Protein AF-A0A7S3ELD3-F1 (afdb_monomer_lite)

pLDDT: mean 83.43, std 19.63, range [22.53, 97.94]

Secondary structure (DSSP, 8-state):
------------S-S-TT--HHHHHHHHHHHTTS---HHHHHHHHHHTT--HHHHHHHHHHHH-SS----HHHHH-HHHHHHHT----TT-----TTGGGHHHHHHHHH-----HHHHHHHHHHHHHHHHHHGGGS-HHHHHHHHHHHHHHHHHHHHHHHTTTSPPPPP--HHHHHHHTT-TTS-HHHHHHHHHHHTHHHHHHHHHHHHHHHHHHHHTTS-------

InterPro domains:
  IPR010614 RAD3-like helicase, DEAD [PF06733] (12-117)
  IPR014013 Helicase superfamily 1/2, ATP-binding domain, DinG/Rad3-type [PS51193] (1-148)
  IPR027417 P-loop containing nucleoside triphosphate hydrolase [G3DSA:3.40.50.300] (5-157)
  IPR045028 Helicase superfamily 1/2, DinG/Rad3-like [PTHR11472] (10-209)

Structure (mmCIF, N/CA/C/O backbone):
data_AF-A0A7S3ELD3-F1
#
_entry.id   AF-A0A7S3ELD3-F1
#
loop_
_atom_site.group_PDB
_atom_site.id
_atom_site.type_symbol
_atom_site.label_atom_id
_atom_site.label_alt_id
_atom_site.label_comp_id
_atom_site.label_asym_id
_atom_site.label_entity_id
_atom_site.label_seq_id
_atom_site.pdbx_PDB_ins_code
_atom_site.Cartn_x
_atom_site.Cartn_y
_atom_site.Cartn_z
_atom_site.occupancy
_atom_site.B_iso_or_equiv
_atom_site.auth_seq_id
_atom_site.auth_comp_id
_atom_site.auth_asym_id
_atom_site.auth_atom_id
_atom_site.p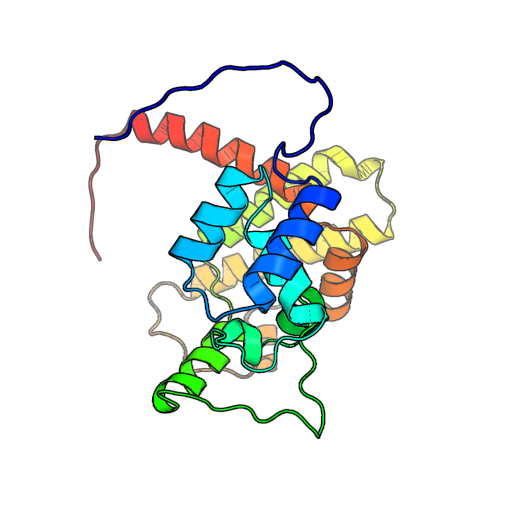dbx_PDB_model_num
ATOM 1 N N . MET A 1 1 ? 17.659 24.972 -18.123 1.00 29.66 1 MET A N 1
ATOM 2 C CA . MET A 1 1 ? 16.954 25.658 -19.225 1.00 29.66 1 MET A CA 1
ATOM 3 C C . MET A 1 1 ? 15.944 24.660 -19.769 1.00 29.66 1 MET A C 1
ATOM 5 O O . MET A 1 1 ? 16.329 23.750 -20.483 1.00 29.66 1 MET A O 1
ATOM 9 N N . TRP A 1 2 ? 14.710 24.706 -19.277 1.00 29.78 2 TRP A N 1
ATOM 10 C CA . TRP A 1 2 ? 13.639 23.805 -19.700 1.00 29.78 2 TRP A CA 1
ATOM 11 C C . TRP A 1 2 ? 12.794 24.589 -20.704 1.00 29.78 2 TRP A C 1
ATOM 13 O O . TRP A 1 2 ? 12.141 25.556 -20.323 1.00 29.78 2 TRP A O 1
ATOM 23 N N . SER A 1 3 ? 12.893 24.254 -21.991 1.00 28.59 3 SER A N 1
ATOM 24 C CA . SER A 1 3 ? 12.034 24.867 -23.004 1.00 28.59 3 SER A CA 1
ATOM 25 C C . SER A 1 3 ? 10.679 24.178 -22.987 1.00 28.59 3 SER A C 1
ATOM 27 O O . SER A 1 3 ? 10.565 22.988 -23.274 1.00 28.59 3 SER A O 1
ATOM 29 N N . THR A 1 4 ? 9.659 24.946 -22.626 1.00 45.88 4 THR A N 1
ATOM 30 C CA . THR A 1 4 ? 8.260 24.655 -22.914 1.00 45.88 4 THR A CA 1
ATOM 31 C C . THR A 1 4 ? 7.942 25.149 -24.311 1.00 45.88 4 THR A C 1
ATOM 33 O O . THR A 1 4 ? 7.926 26.357 -24.514 1.00 45.88 4 THR A O 1
ATOM 36 N N . ASP A 1 5 ? 7.608 24.244 -25.221 1.00 41.41 5 ASP A N 1
ATOM 37 C CA . ASP A 1 5 ? 6.720 24.571 -26.331 1.00 41.41 5 ASP A CA 1
ATOM 38 C C . ASP A 1 5 ? 5.630 23.506 -26.387 1.00 41.41 5 ASP A C 1
ATOM 40 O O . ASP A 1 5 ? 5.845 22.355 -26.762 1.00 41.41 5 ASP A O 1
ATOM 44 N N . GLY A 1 6 ? 4.454 23.908 -25.908 1.00 38.41 6 GLY A N 1
ATOM 45 C CA . GLY A 1 6 ? 3.206 23.196 -26.094 1.00 38.41 6 GLY A CA 1
ATOM 46 C C . GLY A 1 6 ? 2.437 23.823 -27.248 1.00 38.41 6 GLY A C 1
ATOM 47 O O . GLY A 1 6 ? 2.267 25.039 -27.296 1.00 38.41 6 GLY A O 1
ATOM 48 N N . SER A 1 7 ? 1.895 22.985 -28.127 1.00 37.78 7 SER A N 1
ATOM 49 C CA . SER A 1 7 ? 0.708 23.339 -28.899 1.00 37.78 7 SER A CA 1
ATOM 50 C C . SER A 1 7 ? -0.399 22.369 -28.513 1.00 37.78 7 SER A C 1
ATOM 52 O O . SER A 1 7 ? -0.264 21.156 -28.662 1.00 37.78 7 SER A O 1
ATOM 54 N N . SER A 1 8 ? -1.452 22.922 -27.923 1.00 45.12 8 SER A N 1
ATOM 55 C CA . SER A 1 8 ? -2.613 22.219 -27.405 1.00 45.12 8 SER A CA 1
ATOM 56 C C . SER A 1 8 ? -3.593 21.883 -28.526 1.00 45.12 8 SER A C 1
ATOM 58 O O . SER A 1 8 ? -3.969 22.735 -29.327 1.00 45.12 8 SER A O 1
ATOM 60 N N . THR A 1 9 ? -4.094 20.651 -28.529 1.00 37.47 9 THR A N 1
ATOM 61 C CA . THR A 1 9 ? -5.414 20.347 -29.088 1.00 37.47 9 THR A CA 1
ATOM 62 C C . THR A 1 9 ? -6.276 19.732 -27.995 1.00 37.47 9 THR A C 1
ATOM 64 O O . THR A 1 9 ? -5.935 18.746 -27.347 1.00 37.47 9 THR A O 1
ATOM 67 N N . THR A 1 10 ? -7.390 20.400 -27.737 1.00 44.31 10 THR A N 1
ATOM 68 C CA . THR A 1 10 ? -8.388 20.084 -26.724 1.00 44.31 10 THR A CA 1
ATOM 69 C C . THR A 1 10 ? -9.146 18.804 -27.079 1.00 44.31 10 THR A C 1
ATOM 71 O O . THR A 1 10 ? -9.840 18.735 -28.091 1.00 44.31 10 THR A O 1
ATOM 74 N N . ARG A 1 11 ? -9.090 17.799 -26.198 1.00 42.88 11 ARG A N 1
ATOM 75 C CA . ARG A 1 11 ? -10.057 16.692 -26.154 1.00 42.88 11 ARG A CA 1
ATOM 76 C C . ARG A 1 11 ? -10.579 16.526 -24.732 1.00 42.88 11 ARG A C 1
ATOM 78 O O . ARG A 1 11 ? -9.871 16.092 -23.832 1.00 42.88 11 ARG A O 1
ATOM 85 N N . SER A 1 12 ? -11.840 16.891 -24.530 1.00 52.97 12 SER A N 1
ATOM 86 C CA . SER A 1 12 ? -12.571 16.637 -23.294 1.00 52.97 12 SER A CA 1
ATOM 87 C C . SER A 1 12 ? -12.996 15.166 -23.214 1.00 52.97 12 SER A C 1
ATOM 89 O O . SER A 1 12 ? -14.060 14.790 -23.700 1.00 52.97 12 SER A O 1
ATOM 91 N N . SER A 1 13 ? -12.164 14.347 -22.575 1.00 53.28 13 SER A N 1
ATOM 92 C CA . SER A 1 13 ? -12.527 13.088 -21.909 1.00 53.28 13 SER A CA 1
ATOM 93 C C . SER A 1 13 ? -11.384 12.759 -20.949 1.00 53.28 13 SER A C 1
ATOM 95 O O . SER A 1 13 ? -10.251 12.653 -21.405 1.00 53.28 13 SER A O 1
ATOM 97 N N . GLY A 1 14 ? -11.648 12.687 -19.640 1.00 68.44 14 GLY A N 1
ATOM 98 C CA . GLY A 1 14 ? -10.644 12.701 -18.560 1.00 68.44 14 GLY A CA 1
ATOM 99 C C . GLY A 1 14 ? -9.715 11.482 -18.472 1.00 68.44 14 GLY A C 1
ATOM 100 O O . GLY A 1 14 ? -9.725 10.779 -17.467 1.00 68.44 14 GLY A O 1
ATOM 101 N N . GLY A 1 15 ? -8.917 11.237 -19.510 1.00 81.00 15 GLY A N 1
ATOM 102 C CA . GLY A 1 15 ? -7.866 10.226 -19.570 1.00 81.00 15 GLY A CA 1
ATOM 103 C C . GLY A 1 15 ? -6.490 10.853 -19.805 1.00 81.00 15 GLY A C 1
ATOM 104 O O . GLY A 1 15 ? -6.373 11.987 -20.266 1.00 81.00 15 GLY A O 1
ATOM 105 N N . CYS A 1 16 ? -5.436 10.111 -19.470 1.00 90.69 16 CYS A N 1
ATOM 106 C CA . CYS A 1 16 ? -4.062 10.521 -19.752 1.00 90.69 16 CYS A CA 1
ATOM 107 C C . CYS A 1 16 ? -3.806 10.505 -21.268 1.00 90.69 16 CYS A C 1
ATOM 109 O O . CYS A 1 16 ? -4.032 9.480 -21.906 1.00 90.69 16 CYS A O 1
ATOM 111 N N . VAL A 1 17 ? -3.290 11.609 -21.824 1.00 89.31 17 VAL A N 1
ATOM 112 C CA . VAL A 1 17 ? -2.979 11.751 -23.265 1.00 89.31 17 VAL A CA 1
ATOM 113 C C . VAL A 1 17 ? -2.003 10.673 -23.749 1.00 89.31 17 VAL A C 1
ATOM 115 O O . VAL A 1 17 ? -2.149 10.163 -24.850 1.00 89.31 17 VAL A O 1
ATOM 118 N N . TYR A 1 18 ? -1.073 10.259 -22.886 1.00 92.94 18 TYR A N 1
ATOM 119 C CA . TYR A 1 18 ? -0.069 9.239 -23.194 1.00 92.94 18 TYR A CA 1
ATOM 120 C C . TYR A 1 18 ? -0.584 7.796 -23.055 1.00 92.94 18 TYR A C 1
ATOM 122 O O . TYR A 1 18 ? 0.143 6.836 -23.312 1.00 92.94 18 TYR A O 1
ATOM 130 N N . PHE A 1 19 ? -1.826 7.595 -22.608 1.00 91.69 19 PHE A N 1
ATOM 131 C CA . PHE A 1 19 ? -2.428 6.266 -22.492 1.00 91.69 19 PHE A CA 1
ATOM 132 C C . PHE A 1 19 ? -3.130 5.866 -23.799 1.00 91.69 19 PHE A C 1
ATOM 134 O O . PHE A 1 19 ? -4.329 5.596 -23.829 1.00 91.69 19 PHE A O 1
ATOM 141 N N . ALA A 1 20 ? -2.366 5.852 -24.892 1.00 92.12 20 ALA A N 1
ATOM 142 C CA . ALA A 1 20 ? -2.809 5.403 -26.209 1.00 92.12 20 ALA A CA 1
ATOM 143 C C . ALA A 1 20 ? -2.292 3.981 -26.479 1.00 92.12 20 ALA A C 1
ATOM 145 O O . ALA A 1 20 ? -1.087 3.764 -26.599 1.00 92.12 20 ALA A O 1
ATOM 146 N N . GLU A 1 21 ? -3.196 2.998 -26.572 1.00 91.56 21 GLU A N 1
ATOM 147 C CA . GLU A 1 21 ? -2.818 1.582 -26.707 1.00 91.56 21 GLU A CA 1
ATOM 148 C C . GLU A 1 21 ? -1.933 1.293 -27.921 1.00 91.56 21 GLU A C 1
ATOM 150 O O . GLU A 1 21 ? -0.982 0.521 -27.809 1.00 91.56 21 GLU A O 1
ATOM 155 N N . ASP A 1 22 ? -2.247 1.881 -29.074 1.00 94.19 22 ASP A N 1
ATOM 156 C CA . ASP A 1 22 ? -1.516 1.610 -30.314 1.00 94.19 22 ASP A CA 1
ATOM 157 C C . ASP A 1 22 ? -0.108 2.208 -30.268 1.00 94.19 22 ASP A C 1
ATOM 159 O O . ASP A 1 22 ? 0.856 1.529 -30.618 1.00 94.19 22 ASP A O 1
ATOM 163 N N . ALA A 1 23 ? 0.027 3.419 -29.718 1.00 94.38 23 ALA A N 1
ATOM 164 C CA . ALA A 1 23 ? 1.319 4.045 -29.457 1.00 94.38 23 ALA A CA 1
ATOM 165 C C . ALA A 1 23 ? 2.159 3.214 -28.473 1.00 94.38 23 ALA A C 1
ATOM 167 O O . ALA A 1 23 ? 3.330 2.940 -28.7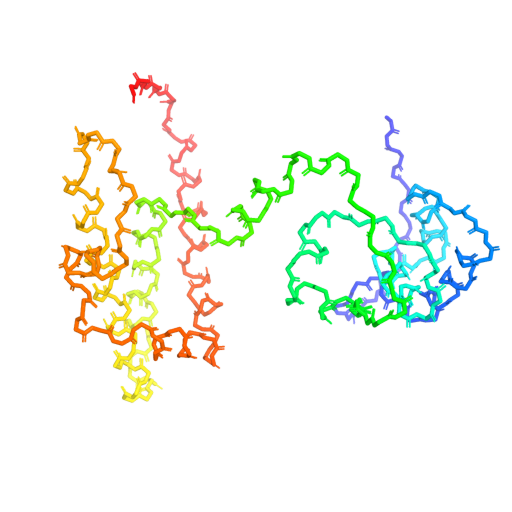23 1.00 94.38 23 ALA A O 1
ATOM 168 N N . ILE A 1 24 ? 1.547 2.731 -27.385 1.00 95.06 24 ILE A N 1
ATOM 169 C CA . ILE A 1 24 ? 2.211 1.861 -26.404 1.00 95.06 24 ILE A CA 1
ATOM 170 C C . ILE A 1 24 ? 2.694 0.562 -27.057 1.00 95.06 24 ILE A C 1
ATOM 172 O O . ILE A 1 24 ? 3.817 0.130 -26.807 1.00 95.06 24 ILE A O 1
ATOM 176 N N . LYS A 1 25 ? 1.862 -0.077 -27.890 1.00 93.62 25 LYS A N 1
ATOM 177 C CA . LYS A 1 25 ? 2.225 -1.314 -28.597 1.00 93.62 25 LYS A CA 1
ATOM 178 C C . LYS A 1 25 ? 3.374 -1.077 -29.571 1.00 93.62 25 LYS A C 1
ATOM 180 O O . LYS A 1 25 ? 4.261 -1.920 -29.622 1.00 93.62 25 LYS A O 1
ATOM 185 N N . HIS A 1 26 ? 3.349 0.037 -30.298 1.00 94.06 26 HIS A N 1
ATOM 186 C CA . HIS A 1 26 ? 4.383 0.390 -31.261 1.00 94.06 26 HIS A CA 1
ATOM 187 C C . HIS A 1 26 ? 5.738 0.583 -30.577 1.00 94.06 26 HIS A C 1
ATOM 189 O O . HIS A 1 26 ? 6.677 -0.144 -30.885 1.00 94.06 26 HIS A O 1
ATOM 195 N N . VAL A 1 27 ? 5.805 1.458 -29.568 1.00 94.25 27 VAL A N 1
ATOM 196 C CA . VAL A 1 27 ? 7.055 1.718 -28.837 1.00 94.25 27 VAL A CA 1
ATOM 197 C C . VAL A 1 27 ? 7.532 0.468 -28.099 1.00 94.25 27 VAL A C 1
ATOM 199 O O . VAL A 1 27 ? 8.726 0.209 -28.063 1.00 94.25 27 VAL A O 1
ATOM 202 N N . ARG A 1 28 ? 6.625 -0.361 -27.555 1.00 92.62 28 ARG A N 1
ATOM 203 C CA . ARG A 1 28 ? 7.003 -1.655 -26.957 1.00 92.62 28 ARG A CA 1
ATOM 204 C C . ARG A 1 28 ? 7.794 -2.509 -27.949 1.00 92.62 28 ARG A C 1
ATOM 206 O O . ARG A 1 28 ? 8.806 -3.088 -27.571 1.00 92.62 28 ARG A O 1
ATOM 213 N N . ASP A 1 29 ? 7.304 -2.633 -29.177 1.00 91.75 29 ASP A N 1
ATOM 214 C CA . ASP A 1 29 ? 7.955 -3.479 -30.175 1.00 91.75 29 ASP A CA 1
ATOM 215 C C . ASP A 1 29 ? 9.312 -2.895 -30.590 1.00 91.75 29 ASP A C 1
ATOM 217 O O . ASP A 1 29 ? 10.254 -3.662 -30.760 1.00 91.75 29 ASP A O 1
ATOM 221 N N . GLU A 1 30 ? 9.448 -1.565 -30.642 1.00 90.81 30 GLU A N 1
ATOM 222 C CA . GLU A 1 30 ? 10.731 -0.882 -30.867 1.00 90.81 30 GLU A CA 1
ATOM 223 C C . GLU A 1 30 ? 11.738 -1.164 -29.745 1.00 90.81 30 GLU A C 1
ATOM 225 O O . GLU A 1 30 ? 12.837 -1.654 -30.021 1.00 90.81 30 GLU A O 1
ATOM 230 N N . ILE A 1 31 ? 11.357 -0.958 -28.478 1.00 90.31 31 ILE A N 1
ATOM 231 C CA . ILE A 1 31 ? 12.284 -1.111 -27.343 1.00 90.31 31 ILE A CA 1
ATOM 232 C C . ILE A 1 31 ? 12.726 -2.560 -27.107 1.00 90.31 31 ILE A C 1
ATOM 234 O O . ILE A 1 31 ? 13.709 -2.802 -26.415 1.00 90.31 31 ILE A O 1
ATOM 238 N N . LEU A 1 32 ? 12.002 -3.534 -27.664 1.00 88.69 32 LEU A N 1
ATOM 239 C CA . LEU A 1 32 ? 12.351 -4.954 -27.602 1.00 88.69 32 LEU A CA 1
ATOM 240 C C . LEU A 1 32 ? 13.336 -5.383 -28.700 1.00 88.69 32 LEU A C 1
ATOM 242 O O . LEU A 1 32 ? 13.853 -6.497 -28.639 1.00 88.69 32 LEU A O 1
ATOM 246 N N . THR A 1 33 ? 13.595 -4.538 -29.704 1.00 88.94 33 THR A N 1
ATOM 247 C CA . THR A 1 33 ? 14.520 -4.876 -30.800 1.00 88.94 33 THR A CA 1
ATOM 248 C C . THR A 1 33 ? 15.993 -4.730 -30.425 1.00 88.94 33 THR A C 1
ATOM 250 O O . THR A 1 33 ? 16.830 -5.453 -30.961 1.00 88.94 33 THR A O 1
ATOM 253 N N . HIS A 1 34 ? 16.314 -3.818 -29.507 1.00 85.06 34 HIS A N 1
ATOM 254 C CA . HIS A 1 34 ? 17.674 -3.516 -29.063 1.00 85.06 34 HIS A CA 1
ATOM 255 C C . HIS A 1 34 ? 17.670 -3.196 -27.565 1.00 85.06 34 HIS A C 1
ATOM 257 O O . HIS A 1 34 ? 16.619 -2.959 -26.974 1.00 85.06 34 HIS A O 1
ATOM 263 N N . VAL A 1 35 ? 18.841 -3.202 -26.930 1.00 86.44 35 VAL A N 1
ATOM 264 C CA . VAL A 1 35 ? 18.961 -2.802 -25.522 1.00 86.44 35 VAL A CA 1
ATOM 265 C C 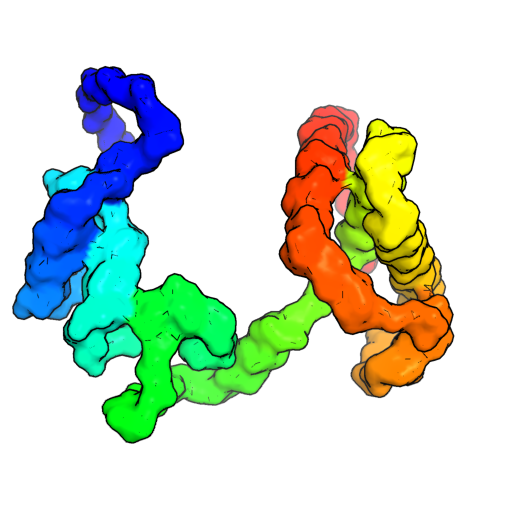. VAL A 1 35 ? 18.821 -1.285 -25.434 1.00 86.44 35 VAL A C 1
ATOM 267 O O . VAL A 1 35 ? 19.550 -0.586 -26.129 1.00 86.44 35 VAL A O 1
ATOM 270 N N . HIS A 1 36 ? 17.904 -0.816 -24.588 1.00 87.69 36 HIS A N 1
ATOM 271 C CA . HIS A 1 36 ? 17.681 0.603 -24.313 1.00 87.69 36 HIS A CA 1
ATOM 272 C C . HIS A 1 36 ? 17.949 0.887 -22.834 1.00 87.69 36 HIS A C 1
ATOM 274 O O . HIS A 1 36 ? 17.622 0.056 -21.976 1.00 87.69 36 HIS A O 1
ATOM 280 N N . ASP A 1 37 ? 18.497 2.058 -22.527 1.00 90.31 37 ASP A N 1
ATOM 281 C CA . ASP A 1 37 ? 18.457 2.598 -21.169 1.00 90.31 37 ASP A CA 1
ATOM 282 C C . ASP A 1 37 ? 17.083 3.227 -20.847 1.00 90.31 37 ASP A C 1
ATOM 284 O O . ASP A 1 37 ? 16.165 3.272 -21.675 1.00 90.31 37 ASP A O 1
ATOM 288 N N . ILE A 1 38 ? 16.883 3.651 -19.596 1.00 90.81 38 ILE A N 1
ATOM 289 C CA . ILE A 1 38 ? 15.586 4.194 -19.174 1.00 90.81 38 ILE A CA 1
ATOM 290 C C . ILE A 1 38 ? 15.303 5.557 -19.828 1.00 90.81 38 ILE A C 1
ATOM 292 O O . ILE A 1 38 ? 14.146 5.869 -20.125 1.00 90.81 38 ILE A O 1
ATOM 296 N N . GLU A 1 39 ? 16.332 6.360 -20.088 1.00 94.75 39 GLU A N 1
ATOM 297 C CA . GLU A 1 39 ? 16.246 7.669 -20.730 1.00 94.75 39 GLU A CA 1
ATOM 298 C C . GLU A 1 39 ? 15.857 7.569 -22.215 1.00 94.75 39 GLU A C 1
ATOM 300 O O . GLU A 1 39 ? 15.031 8.358 -22.693 1.00 94.75 39 GLU A O 1
ATOM 305 N N . GLU A 1 40 ? 16.391 6.585 -22.931 1.00 94.19 40 GLU A N 1
ATOM 306 C CA . GLU A 1 40 ? 16.080 6.246 -24.318 1.00 94.19 40 GLU A CA 1
ATOM 307 C C . GLU A 1 40 ? 14.623 5.798 -24.442 1.00 94.19 40 GLU A C 1
ATOM 309 O O . GLU A 1 40 ? 13.864 6.396 -25.209 1.00 94.19 40 GLU A O 1
ATOM 314 N N . VAL A 1 41 ? 14.171 4.865 -23.592 1.00 93.25 41 VAL A N 1
ATOM 315 C CA . VAL A 1 41 ? 12.762 4.424 -23.569 1.00 93.25 41 VAL A CA 1
ATOM 316 C C . VAL A 1 41 ? 11.813 5.598 -23.327 1.00 93.25 41 VAL A C 1
ATOM 318 O O . VAL A 1 41 ? 10.762 5.701 -23.964 1.00 93.25 41 VAL A O 1
ATOM 321 N N . VAL A 1 42 ? 12.156 6.506 -22.408 1.00 96.00 42 VAL A N 1
ATOM 322 C CA . VAL A 1 42 ? 11.350 7.709 -22.151 1.00 96.00 42 VAL A CA 1
ATOM 323 C C . VAL A 1 42 ? 11.330 8.631 -23.369 1.00 96.00 42 VAL A C 1
ATOM 325 O O . VAL A 1 42 ? 10.281 9.200 -23.682 1.00 96.00 42 VAL A O 1
ATOM 328 N N . SER A 1 43 ? 12.460 8.792 -24.051 1.00 95.31 43 SER A N 1
ATOM 329 C CA . SER A 1 43 ? 12.586 9.647 -25.233 1.00 95.31 43 SER A CA 1
ATOM 330 C C . SER A 1 43 ? 11.771 9.113 -26.413 1.00 95.31 43 SER A C 1
ATOM 332 O O . SER A 1 43 ? 11.032 9.875 -27.042 1.00 95.31 43 SER A O 1
ATOM 334 N N . ASP A 1 44 ? 11.823 7.806 -26.660 1.00 93.38 44 ASP A N 1
ATOM 335 C CA . ASP A 1 44 ? 11.064 7.138 -27.719 1.00 93.38 44 ASP A CA 1
ATOM 336 C C . ASP A 1 44 ? 9.563 7.154 -27.440 1.00 93.38 44 ASP A C 1
ATOM 338 O O . ASP A 1 44 ? 8.761 7.540 -28.293 1.00 93.38 44 ASP A O 1
ATOM 342 N N . ALA A 1 45 ? 9.176 6.846 -26.203 1.00 95.25 45 ALA A N 1
ATOM 343 C CA . ALA A 1 45 ? 7.787 6.910 -25.779 1.00 95.25 45 ALA A CA 1
ATOM 344 C C . ALA A 1 45 ? 7.210 8.328 -25.910 1.00 95.25 45 ALA A C 1
ATOM 346 O O . ALA A 1 45 ? 6.088 8.488 -26.382 1.00 95.25 45 ALA A O 1
ATOM 347 N N . ARG A 1 46 ? 7.978 9.373 -25.570 1.00 94.06 46 ARG A N 1
ATOM 348 C CA . ARG A 1 46 ? 7.547 10.770 -25.752 1.00 94.06 46 ARG A CA 1
ATOM 349 C C . ARG A 1 46 ? 7.346 11.136 -27.218 1.00 94.06 46 ARG A C 1
ATOM 351 O O . ARG A 1 46 ? 6.351 11.782 -27.529 1.00 94.06 46 ARG A O 1
ATOM 358 N N . ARG A 1 47 ? 8.260 10.724 -28.103 1.00 93.88 47 ARG A N 1
ATOM 359 C CA . ARG A 1 47 ? 8.174 10.992 -29.549 1.00 93.88 47 ARG A CA 1
ATOM 360 C C . ARG A 1 47 ? 6.912 10.391 -30.172 1.00 93.88 47 ARG A C 1
ATOM 362 O O . ARG A 1 47 ? 6.352 10.984 -31.087 1.00 93.88 47 ARG A O 1
ATOM 369 N N . SER A 1 48 ? 6.461 9.260 -29.639 1.00 93.75 48 SER A N 1
ATOM 370 C CA . SER A 1 48 ? 5.281 8.533 -30.112 1.00 93.75 48 SER A CA 1
ATOM 371 C C . SER A 1 48 ? 4.023 8.774 -29.267 1.00 93.75 48 SER A C 1
ATOM 373 O O . SER A 1 48 ? 3.052 8.041 -29.421 1.00 93.75 48 SER A O 1
ATOM 375 N N . GLU A 1 49 ? 4.024 9.757 -28.356 1.00 94.81 49 GLU A N 1
ATOM 376 C CA . GLU A 1 49 ? 2.910 10.044 -27.431 1.00 94.81 49 GLU A CA 1
ATOM 377 C C . GLU A 1 49 ? 2.435 8.812 -26.622 1.00 94.81 49 GLU A C 1
ATOM 379 O O . GLU A 1 49 ? 1.268 8.674 -26.259 1.00 94.81 49 GLU A O 1
ATOM 384 N N . ALA A 1 50 ? 3.358 7.907 -26.293 1.00 96.25 50 ALA A N 1
ATOM 385 C CA . ALA A 1 50 ? 3.120 6.720 -25.481 1.00 96.25 50 ALA A CA 1
ATOM 386 C C . ALA A 1 50 ? 3.556 6.932 -24.025 1.00 96.25 50 ALA A C 1
ATOM 388 O O . ALA A 1 50 ? 4.514 7.644 -23.727 1.00 96.25 50 ALA A O 1
ATOM 389 N N . CYS A 1 51 ? 2.881 6.273 -23.083 1.00 96.12 51 CYS A N 1
ATOM 390 C CA . CYS A 1 51 ? 3.261 6.312 -21.675 1.00 96.12 51 CYS A CA 1
ATOM 391 C C . CYS A 1 51 ? 4.432 5.346 -21.420 1.00 96.12 51 CYS A C 1
ATOM 393 O O . CYS A 1 51 ? 4.214 4.131 -21.490 1.00 96.12 51 CYS A O 1
ATOM 395 N N . PRO A 1 52 ? 5.631 5.835 -21.036 1.00 94.56 52 PRO A N 1
ATOM 396 C CA . PRO A 1 52 ? 6.806 4.979 -20.846 1.00 94.56 52 PRO A CA 1
ATOM 397 C C . PRO A 1 52 ? 6.568 3.859 -19.823 1.00 94.56 52 PRO A C 1
ATOM 399 O O . PRO A 1 52 ? 6.998 2.727 -20.018 1.00 94.56 52 PRO A O 1
ATOM 402 N N . TYR A 1 53 ? 5.810 4.150 -18.758 1.00 92.81 53 TYR A N 1
ATOM 403 C CA . TYR A 1 53 ? 5.437 3.169 -17.736 1.00 92.81 53 TYR A CA 1
ATOM 404 C C . TYR A 1 53 ? 4.639 1.988 -18.311 1.00 92.81 53 TYR A C 1
ATOM 406 O O . TYR A 1 53 ? 4.907 0.831 -17.993 1.00 92.81 53 TYR A O 1
ATOM 414 N N . PHE A 1 54 ? 3.649 2.260 -19.166 1.00 92.50 54 PHE A N 1
ATOM 415 C CA . PHE A 1 54 ? 2.837 1.196 -19.759 1.00 92.50 54 PHE A CA 1
ATOM 416 C C . PHE A 1 54 ? 3.556 0.479 -20.904 1.00 92.50 54 PHE A C 1
ATOM 418 O O . PHE A 1 54 ? 3.316 -0.712 -21.101 1.00 92.50 54 PHE A O 1
ATOM 425 N N . VAL A 1 55 ? 4.462 1.164 -21.607 1.00 93.12 55 VAL A N 1
ATOM 426 C CA . VAL A 1 55 ? 5.367 0.563 -22.597 1.00 93.12 55 VAL A CA 1
ATOM 427 C C . VAL A 1 55 ? 6.242 -0.507 -21.943 1.00 93.12 55 VAL A C 1
ATOM 429 O O . VAL A 1 55 ? 6.163 -1.674 -22.333 1.00 93.12 55 VAL A O 1
ATOM 432 N N . THR A 1 56 ? 7.005 -0.158 -20.900 1.00 90.25 56 THR A N 1
ATOM 433 C CA . THR A 1 56 ? 7.898 -1.109 -20.212 1.00 90.25 56 THR A CA 1
ATOM 434 C C . THR A 1 56 ? 7.118 -2.231 -19.533 1.00 90.25 56 THR A C 1
ATOM 436 O O . THR A 1 56 ? 7.474 -3.400 -19.673 1.00 90.25 56 THR A O 1
ATOM 439 N N . ARG A 1 57 ? 5.987 -1.921 -18.885 1.00 89.81 57 ARG A N 1
ATOM 440 C CA . ARG A 1 57 ? 5.104 -2.940 -18.295 1.00 89.81 57 ARG A CA 1
ATOM 441 C C . ARG A 1 57 ? 4.571 -3.926 -19.340 1.00 89.81 57 ARG A C 1
ATOM 443 O O . ARG A 1 57 ? 4.499 -5.118 -19.059 1.00 89.81 57 ARG A O 1
ATOM 450 N N . SER A 1 58 ? 4.219 -3.460 -20.541 1.00 88.69 58 SER A N 1
ATOM 451 C CA . SER A 1 58 ? 3.784 -4.343 -21.631 1.00 88.69 58 SER A CA 1
ATOM 452 C C . SER A 1 58 ? 4.936 -5.181 -22.199 1.00 88.69 58 SER A C 1
ATOM 454 O O . SER A 1 58 ? 4.707 -6.328 -22.582 1.00 88.69 58 SER A O 1
ATOM 456 N N . ALA A 1 59 ? 6.158 -4.641 -22.237 1.00 88.62 59 ALA A N 1
ATOM 457 C CA . ALA A 1 59 ? 7.351 -5.353 -22.699 1.00 88.62 59 ALA A CA 1
ATOM 458 C C . ALA A 1 59 ? 7.712 -6.534 -21.781 1.00 88.62 59 ALA A C 1
ATOM 460 O O . ALA A 1 59 ? 7.940 -7.643 -22.272 1.00 88.62 59 ALA A O 1
ATOM 461 N N . ILE A 1 60 ? 7.662 -6.322 -20.458 1.00 86.06 60 ILE A N 1
ATOM 462 C CA . ILE A 1 60 ? 7.905 -7.357 -19.435 1.00 86.06 60 ILE A CA 1
ATOM 463 C C . ILE A 1 60 ? 7.007 -8.580 -19.662 1.00 86.06 60 ILE A C 1
ATOM 465 O O . ILE A 1 60 ? 7.486 -9.708 -19.636 1.00 86.06 60 ILE A O 1
ATOM 469 N N . GLN A 1 61 ? 5.719 -8.363 -19.942 1.00 78.25 61 GLN A N 1
ATOM 470 C CA . GLN A 1 61 ? 4.730 -9.438 -20.082 1.00 78.25 61 GLN A CA 1
ATOM 471 C C . GLN A 1 61 ? 4.901 -10.312 -21.332 1.00 78.25 61 GLN A C 1
ATOM 473 O O . GLN A 1 61 ? 4.274 -11.367 -21.411 1.00 78.25 61 GLN A O 1
ATOM 478 N N . ARG A 1 62 ? 5.678 -9.877 -22.333 1.00 70.25 62 ARG A N 1
ATOM 479 C CA . ARG A 1 62 ? 5.809 -10.607 -23.603 1.00 70.25 62 ARG A CA 1
ATOM 480 C C . ARG A 1 62 ? 7.117 -11.366 -23.741 1.00 70.25 62 ARG A C 1
ATOM 482 O O . ARG A 1 62 ? 7.080 -12.557 -24.028 1.00 70.25 62 ARG A O 1
ATOM 489 N N . THR A 1 63 ? 8.252 -10.684 -23.614 1.00 66.62 63 THR A N 1
ATOM 490 C CA . THR A 1 63 ? 9.548 -11.232 -24.059 1.00 66.62 63 THR A CA 1
ATOM 491 C C . THR A 1 63 ? 10.741 -10.671 -23.285 1.00 66.62 63 THR A C 1
ATOM 493 O O . THR A 1 63 ? 11.859 -10.687 -23.794 1.00 66.62 63 THR A O 1
ATOM 496 N N . GLY A 1 64 ? 10.544 -10.160 -22.066 1.00 63.16 64 GLY A N 1
ATOM 497 C CA . GLY A 1 64 ? 11.662 -9.729 -21.226 1.00 63.16 64 GLY A CA 1
ATOM 498 C C . GLY A 1 64 ? 12.572 -10.912 -20.880 1.00 63.16 64 GLY A C 1
ATOM 499 O O . GLY A 1 64 ? 12.238 -11.700 -20.003 1.00 63.16 64 GLY A O 1
ATOM 500 N N . GLN A 1 65 ? 13.704 -11.054 -21.575 1.00 75.38 65 GLN A N 1
ATOM 501 C CA . GLN A 1 65 ? 14.691 -12.116 -21.317 1.00 75.38 65 GLN A CA 1
ATOM 502 C C . GLN A 1 65 ? 15.606 -11.778 -20.136 1.00 75.38 65 GLN A C 1
ATOM 504 O O . GLN A 1 65 ? 16.080 -12.666 -19.435 1.00 75.38 65 GLN A O 1
ATOM 509 N N . PHE A 1 66 ? 15.844 -10.485 -19.922 1.00 85.81 66 PHE A N 1
ATOM 510 C CA . PHE A 1 66 ? 16.694 -9.959 -18.870 1.00 85.81 66 PHE A CA 1
ATOM 511 C C . PHE A 1 66 ? 16.001 -8.750 -18.249 1.00 85.81 66 PHE A C 1
ATOM 513 O O . PHE A 1 66 ? 15.672 -7.793 -18.948 1.00 85.81 66 PHE A O 1
ATOM 520 N N . LEU A 1 67 ? 15.734 -8.815 -16.947 1.00 87.88 67 LEU A N 1
ATOM 521 C CA . LEU A 1 67 ? 15.017 -7.778 -16.216 1.00 87.88 67 LEU A CA 1
ATOM 522 C C . LEU A 1 67 ? 15.880 -7.296 -15.057 1.00 87.88 67 LEU A C 1
ATOM 524 O O . LEU A 1 67 ? 16.276 -8.087 -14.204 1.00 87.88 67 LEU A O 1
ATOM 528 N N . ILE A 1 68 ? 16.117 -5.988 -15.006 1.00 89.94 68 ILE A N 1
ATOM 529 C CA . ILE A 1 68 ? 16.734 -5.331 -13.855 1.00 89.94 68 ILE A CA 1
ATOM 530 C C . ILE A 1 68 ? 15.603 -4.797 -12.987 1.00 89.94 68 ILE A C 1
ATOM 532 O O . ILE A 1 68 ? 14.793 -3.985 -13.435 1.00 89.94 68 ILE A O 1
ATOM 536 N N . LEU A 1 69 ? 15.516 -5.290 -11.754 1.00 91.06 69 LEU A N 1
ATOM 537 C CA . LEU A 1 69 ? 14.398 -5.019 -10.860 1.00 91.06 69 LEU A CA 1
ATOM 538 C C . LEU A 1 69 ? 14.915 -4.679 -9.462 1.00 91.06 69 LEU A C 1
ATOM 540 O O . LEU A 1 69 ? 15.840 -5.334 -8.980 1.00 91.06 69 LEU A O 1
ATOM 544 N N . PRO A 1 70 ? 14.290 -3.718 -8.767 1.00 92.69 70 PRO A N 1
ATOM 545 C CA . PRO A 1 70 ? 14.578 -3.494 -7.360 1.00 92.69 70 PRO A CA 1
ATOM 546 C C . PRO A 1 70 ? 14.087 -4.673 -6.505 1.00 92.69 70 PRO A C 1
ATOM 548 O O . PRO A 1 70 ? 13.139 -5.383 -6.860 1.00 92.69 70 PRO A O 1
ATOM 551 N N . TYR A 1 71 ? 14.688 -4.852 -5.327 1.00 94.94 71 TYR A N 1
ATOM 552 C CA . TYR A 1 71 ? 14.351 -5.951 -4.416 1.00 94.94 71 TYR A CA 1
ATOM 553 C C . TYR A 1 71 ? 12.874 -6.000 -4.031 1.00 94.94 71 TYR A C 1
ATOM 555 O O . TYR A 1 71 ? 12.302 -7.081 -3.958 1.00 94.94 71 TYR A O 1
ATOM 563 N N . ASN A 1 72 ? 12.224 -4.854 -3.818 1.00 92.00 72 ASN A N 1
ATOM 564 C CA . ASN A 1 72 ? 10.804 -4.812 -3.461 1.00 92.00 72 ASN A CA 1
ATOM 565 C C . ASN A 1 72 ? 9.905 -5.412 -4.547 1.00 92.00 72 ASN A C 1
ATOM 567 O O . ASN A 1 72 ? 8.900 -6.039 -4.225 1.00 92.00 72 ASN A O 1
ATOM 571 N N . VAL A 1 73 ? 10.275 -5.275 -5.819 1.00 92.00 73 VAL A N 1
ATOM 572 C CA . VAL A 1 73 ? 9.564 -5.919 -6.917 1.00 92.00 73 VAL A CA 1
ATOM 573 C C . VAL A 1 73 ? 9.813 -7.419 -6.880 1.00 92.00 73 VAL A C 1
ATOM 575 O O . VAL A 1 73 ? 8.853 -8.173 -6.920 1.00 92.00 73 VAL A O 1
ATOM 578 N N . VAL A 1 74 ? 11.061 -7.869 -6.734 1.00 93.00 74 VAL A N 1
ATOM 579 C CA . VAL A 1 74 ? 11.401 -9.303 -6.752 1.00 93.00 74 VAL A CA 1
ATOM 580 C C . VAL A 1 74 ? 10.897 -10.045 -5.515 1.00 93.00 74 VAL A C 1
ATOM 582 O O . VAL A 1 74 ? 10.467 -11.186 -5.634 1.00 93.00 74 VAL A O 1
ATOM 585 N N . LEU A 1 75 ? 10.895 -9.431 -4.334 1.00 93.81 75 LEU A N 1
ATOM 586 C CA . LEU A 1 75 ? 10.616 -10.099 -3.058 1.00 93.81 75 LEU A CA 1
ATOM 587 C C . LEU A 1 75 ? 9.141 -9.998 -2.640 1.00 93.81 75 LEU A C 1
ATOM 589 O O . LEU A 1 75 ? 8.620 -10.931 -2.029 1.00 93.81 75 LEU A O 1
ATOM 593 N N . HIS A 1 76 ? 8.414 -8.950 -3.041 1.00 94.06 76 HIS A N 1
ATOM 594 C CA . HIS A 1 76 ? 7.003 -8.782 -2.683 1.00 94.06 76 HIS A CA 1
ATOM 595 C C . HIS A 1 76 ? 6.064 -9.404 -3.732 1.00 94.06 76 HIS A C 1
ATOM 597 O O . HIS A 1 76 ? 5.836 -8.841 -4.806 1.00 94.06 76 HIS A O 1
ATOM 603 N N . LYS A 1 77 ? 5.468 -10.563 -3.409 1.00 92.25 77 LYS A N 1
ATOM 604 C CA . LYS A 1 77 ? 4.595 -11.314 -4.334 1.00 92.25 77 LYS A CA 1
ATOM 605 C C . LYS A 1 77 ? 3.449 -10.478 -4.932 1.00 92.25 77 LYS A C 1
ATOM 607 O O . LYS A 1 77 ? 3.309 -10.508 -6.152 1.00 92.25 77 LYS A O 1
ATOM 612 N N . PRO A 1 78 ? 2.667 -9.704 -4.155 1.00 91.25 78 PRO A N 1
ATOM 613 C CA . PRO A 1 78 ? 1.608 -8.874 -4.729 1.00 91.25 78 PRO A CA 1
ATOM 614 C C . PRO A 1 78 ? 2.125 -7.859 -5.756 1.00 91.25 78 PRO A C 1
ATOM 616 O O . PRO A 1 78 ? 1.459 -7.618 -6.762 1.00 91.25 78 PRO A O 1
ATOM 619 N N . THR A 1 79 ? 3.323 -7.296 -5.542 1.00 91.31 79 THR A N 1
ATOM 620 C CA . THR A 1 79 ? 3.950 -6.397 -6.520 1.00 91.31 79 THR A CA 1
ATOM 621 C C . THR A 1 79 ? 4.262 -7.153 -7.804 1.00 91.31 79 THR A C 1
ATOM 623 O O . THR A 1 79 ? 3.827 -6.698 -8.859 1.00 91.31 79 THR A O 1
ATOM 626 N N . ARG A 1 80 ? 4.918 -8.322 -7.729 1.00 91.75 80 ARG A N 1
ATOM 627 C CA . ARG A 1 80 ? 5.203 -9.175 -8.903 1.00 91.75 80 ARG A CA 1
ATOM 628 C C . ARG A 1 80 ? 3.955 -9.520 -9.697 1.00 91.75 80 ARG A C 1
ATOM 630 O O . ARG A 1 80 ? 3.910 -9.281 -10.903 1.00 91.75 80 ARG A O 1
ATOM 637 N N . ASP A 1 81 ? 2.933 -10.017 -9.007 1.00 90.44 81 ASP A N 1
ATOM 638 C CA . ASP A 1 81 ? 1.675 -10.431 -9.624 1.00 90.44 81 ASP A CA 1
ATOM 639 C C . ASP A 1 81 ? 1.014 -9.234 -10.345 1.00 90.44 81 ASP A C 1
ATOM 641 O O . ASP A 1 81 ? 0.504 -9.373 -11.455 1.00 90.44 81 ASP A O 1
ATOM 645 N N . SER A 1 82 ? 1.094 -8.024 -9.772 1.00 88.88 82 SER A N 1
ATOM 646 C CA . SER A 1 82 ? 0.516 -6.808 -10.368 1.00 88.88 82 SER A CA 1
ATOM 647 C C . SER A 1 82 ? 1.196 -6.343 -11.662 1.00 88.88 82 SER A C 1
ATOM 649 O O . SER A 1 82 ? 0.559 -5.688 -12.493 1.00 88.88 82 SER A O 1
ATOM 651 N N . ILE A 1 83 ? 2.474 -6.667 -11.859 1.00 87.31 83 ILE A N 1
ATOM 652 C CA . ILE A 1 83 ? 3.244 -6.293 -13.057 1.00 87.31 83 ILE A CA 1
ATOM 653 C C . ILE A 1 83 ? 3.434 -7.466 -14.027 1.00 87.31 83 ILE A C 1
ATOM 655 O O . ILE A 1 83 ? 3.870 -7.250 -15.152 1.00 87.31 83 ILE A O 1
ATOM 659 N N . GLY A 1 84 ? 3.029 -8.677 -13.634 1.00 86.44 84 GLY A N 1
ATOM 660 C CA . GLY A 1 84 ? 3.105 -9.879 -14.463 1.00 86.44 84 GLY A CA 1
ATOM 661 C C . GLY A 1 84 ? 4.485 -10.533 -14.474 1.00 86.44 84 GLY A C 1
ATOM 662 O O . GLY A 1 84 ? 4.866 -11.101 -15.490 1.00 86.44 84 GLY A O 1
ATOM 663 N N . ILE A 1 85 ? 5.235 -10.438 -13.373 1.00 88.81 85 ILE A N 1
ATOM 664 C CA . ILE A 1 85 ? 6.508 -11.151 -13.217 1.00 88.81 85 ILE A CA 1
ATOM 665 C C . ILE A 1 85 ? 6.250 -12.492 -12.542 1.00 88.81 85 ILE A C 1
ATOM 667 O O . ILE A 1 85 ? 5.813 -12.540 -11.392 1.00 88.81 85 ILE A O 1
ATOM 671 N N . ASP A 1 86 ? 6.560 -13.572 -13.251 1.00 87.00 86 ASP A N 1
ATOM 672 C CA . ASP A 1 86 ? 6.471 -14.938 -12.748 1.00 87.00 86 ASP A CA 1
ATOM 673 C C . ASP A 1 86 ? 7.873 -15.531 -12.569 1.00 87.00 86 ASP A C 1
ATOM 675 O O . ASP A 1 86 ? 8.652 -15.623 -13.515 1.00 87.00 86 ASP A O 1
ATOM 679 N N . LEU A 1 87 ? 8.192 -15.921 -11.335 1.00 89.31 87 LEU A N 1
ATOM 680 C CA . LEU A 1 87 ? 9.461 -16.555 -10.976 1.00 89.31 87 LEU A CA 1
ATOM 681 C C . LEU A 1 87 ? 9.263 -18.075 -10.956 1.00 89.31 87 LEU A C 1
ATOM 683 O O . LEU A 1 87 ? 9.306 -18.703 -9.897 1.00 89.31 87 LEU A O 1
ATOM 687 N N . ASN A 1 88 ? 8.956 -18.644 -12.120 1.00 87.25 88 ASN A N 1
ATOM 688 C CA . ASN A 1 88 ? 8.789 -20.087 -12.284 1.00 87.25 88 ASN A CA 1
ATOM 689 C C . ASN A 1 88 ? 10.138 -20.827 -12.321 1.00 87.25 88 ASN A C 1
ATOM 691 O O . ASN A 1 88 ? 11.208 -20.232 -12.216 1.00 87.25 88 ASN A O 1
ATOM 695 N N . GLU A 1 89 ? 10.081 -22.146 -12.487 1.00 86.94 89 GLU A N 1
ATOM 696 C CA . GLU A 1 89 ? 11.247 -23.040 -12.498 1.00 86.94 89 GLU A CA 1
ATOM 697 C C . GLU A 1 89 ? 12.294 -22.735 -13.585 1.00 86.94 89 GLU A C 1
ATOM 699 O O . GLU A 1 89 ? 13.455 -23.101 -13.424 1.00 86.94 89 GLU A O 1
ATOM 704 N N . ASN A 1 90 ? 11.918 -22.026 -14.656 1.00 86.88 90 ASN A N 1
ATOM 705 C CA . ASN A 1 90 ? 12.827 -21.630 -15.736 1.00 86.88 90 ASN A CA 1
ATOM 706 C C . ASN A 1 90 ? 13.416 -20.221 -15.538 1.00 86.88 90 ASN A C 1
ATOM 708 O O . ASN A 1 90 ? 14.101 -19.707 -16.423 1.00 86.88 90 ASN A O 1
ATOM 712 N N . CYS A 1 91 ? 13.142 -19.571 -14.403 1.00 89.50 91 CYS A N 1
ATOM 713 C CA . CYS A 1 91 ? 13.630 -18.236 -14.084 1.00 89.50 91 CYS A CA 1
ATOM 714 C C . CYS A 1 91 ? 14.875 -18.304 -13.190 1.00 89.50 91 CYS A C 1
ATOM 716 O O . CYS A 1 91 ? 14.858 -18.909 -12.118 1.00 89.50 91 CYS A O 1
ATOM 718 N N . VAL A 1 92 ? 15.950 -17.629 -13.602 1.00 92.12 92 VAL A N 1
ATOM 719 C CA . VAL A 1 92 ? 17.143 -17.431 -12.770 1.00 92.12 92 VAL A CA 1
ATOM 720 C C . VAL A 1 92 ? 17.081 -16.041 -12.150 1.00 92.12 92 VAL A C 1
ATOM 722 O O . VAL A 1 92 ? 17.017 -15.042 -12.863 1.00 92.12 92 VAL A O 1
ATOM 725 N N . VAL A 1 93 ? 17.129 -15.977 -10.819 1.00 93.25 93 VAL A N 1
ATOM 726 C CA . VAL A 1 93 ? 17.169 -14.716 -10.071 1.00 93.25 93 VAL A CA 1
ATOM 727 C C . VAL A 1 93 ? 18.581 -14.484 -9.557 1.00 93.25 93 VAL A C 1
ATOM 729 O O . VAL A 1 93 ? 19.131 -15.320 -8.841 1.00 93.25 93 VAL A O 1
ATOM 732 N N . ILE A 1 94 ? 19.153 -13.335 -9.908 1.00 95.00 94 ILE A N 1
ATOM 733 C CA . ILE A 1 94 ? 20.474 -12.904 -9.454 1.00 95.00 94 ILE A CA 1
ATOM 734 C C . ILE A 1 94 ? 20.275 -11.704 -8.532 1.00 95.00 94 ILE A C 1
ATOM 736 O O . ILE A 1 94 ? 19.763 -10.670 -8.958 1.00 95.00 94 ILE A O 1
ATOM 740 N N . PHE A 1 95 ? 20.667 -11.848 -7.267 1.00 95.50 95 PHE A N 1
ATOM 741 C CA . PHE A 1 95 ? 20.733 -10.728 -6.334 1.00 95.50 95 PHE A CA 1
ATOM 742 C C . PHE A 1 95 ? 22.122 -10.110 -6.404 1.00 95.50 95 PHE A C 1
ATOM 744 O O . PHE A 1 95 ? 23.087 -10.698 -5.915 1.00 95.50 95 PHE A O 1
ATOM 751 N N . ASP A 1 96 ? 22.205 -8.929 -7.005 1.00 95.38 96 ASP A N 1
ATOM 752 C CA . ASP A 1 96 ? 23.379 -8.077 -6.861 1.00 95.38 96 ASP A CA 1
ATOM 753 C C . ASP A 1 96 ? 23.417 -7.484 -5.448 1.00 95.38 96 ASP A C 1
ATOM 755 O O . ASP A 1 96 ? 22.359 -7.264 -4.858 1.00 95.38 96 ASP A O 1
ATOM 759 N N . GLU A 1 97 ? 24.606 -7.273 -4.886 1.00 93.69 97 GLU A N 1
ATOM 760 C CA . GLU A 1 97 ? 24.816 -6.729 -3.533 1.00 93.69 97 GLU A CA 1
ATOM 761 C C . GLU A 1 97 ? 23.957 -7.378 -2.431 1.00 93.69 97 GLU A C 1
ATOM 763 O O . GLU A 1 97 ? 23.372 -6.712 -1.573 1.00 93.69 97 GLU A O 1
ATOM 768 N N . ALA A 1 98 ? 23.898 -8.715 -2.436 1.00 93.19 98 ALA A N 1
ATOM 769 C CA . ALA A 1 98 ? 22.983 -9.511 -1.613 1.00 93.19 98 ALA A CA 1
ATOM 770 C C . ALA A 1 98 ? 23.072 -9.273 -0.087 1.00 93.19 98 ALA A C 1
ATOM 772 O O . ALA A 1 98 ? 22.204 -9.731 0.658 1.00 93.19 98 ALA A O 1
ATOM 773 N N . HIS A 1 99 ? 24.079 -8.536 0.390 1.00 94.12 99 HIS A N 1
ATOM 774 C CA . HIS A 1 99 ? 24.189 -8.109 1.782 1.00 94.12 99 HIS A CA 1
ATOM 775 C 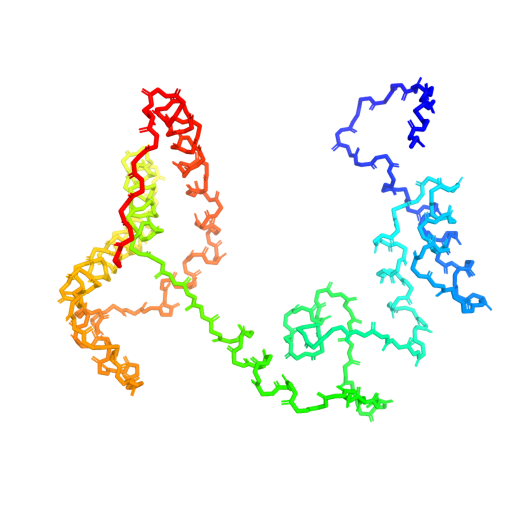C . HIS A 1 99 ? 23.010 -7.225 2.242 1.00 94.12 99 HIS A C 1
ATOM 777 O O . HIS A 1 99 ? 22.667 -7.259 3.419 1.00 94.12 99 HIS A O 1
ATOM 783 N N . ASN A 1 100 ? 22.332 -6.519 1.326 1.00 92.94 100 ASN A N 1
ATOM 784 C CA . ASN A 1 100 ? 21.171 -5.664 1.629 1.00 92.94 100 ASN A CA 1
ATOM 785 C C . ASN A 1 100 ? 19.815 -6.396 1.571 1.00 92.94 100 ASN A C 1
ATOM 787 O O . ASN A 1 100 ? 18.769 -5.811 1.859 1.00 92.94 100 ASN A O 1
ATOM 791 N N . VAL A 1 101 ? 19.793 -7.672 1.171 1.00 94.81 101 VAL A N 1
ATOM 792 C CA . VAL A 1 101 ? 18.536 -8.410 0.949 1.00 94.81 101 VAL A CA 1
ATOM 793 C C . VAL A 1 101 ? 17.747 -8.577 2.246 1.00 94.81 101 VAL A C 1
ATOM 795 O O . VAL A 1 101 ? 16.523 -8.469 2.233 1.00 94.81 101 VAL A O 1
ATOM 798 N N . MET A 1 102 ? 18.428 -8.805 3.371 1.00 93.69 102 MET A N 1
ATOM 799 C CA . MET A 1 102 ? 17.764 -8.976 4.668 1.00 93.69 102 MET A CA 1
ATOM 800 C C . MET A 1 102 ? 17.056 -7.698 5.116 1.00 93.69 102 MET A C 1
ATOM 802 O O . MET A 1 102 ? 15.884 -7.758 5.489 1.00 93.69 102 MET A O 1
ATOM 806 N N . ASP A 1 103 ? 17.725 -6.551 5.004 1.00 93.81 103 ASP A N 1
ATOM 807 C CA . ASP A 1 103 ? 17.140 -5.253 5.343 1.00 93.81 103 ASP A CA 1
ATOM 808 C C . ASP A 1 103 ? 15.935 -4.951 4.449 1.00 93.81 103 ASP A C 1
ATOM 810 O O . ASP A 1 103 ? 14.873 -4.571 4.939 1.00 93.81 103 ASP A O 1
ATOM 814 N N . ALA A 1 104 ? 16.033 -5.254 3.152 1.00 93.31 104 ALA A N 1
ATOM 815 C CA . ALA A 1 104 ? 14.910 -5.100 2.236 1.00 93.31 104 ALA A CA 1
ATOM 816 C C . ALA A 1 104 ? 13.717 -6.000 2.592 1.00 93.31 104 ALA A C 1
ATOM 818 O O . ALA A 1 104 ? 12.572 -5.561 2.499 1.00 93.31 104 ALA A O 1
ATOM 819 N N . ILE A 1 105 ? 13.945 -7.246 3.023 1.00 94.38 105 ILE A N 1
ATOM 820 C CA . ILE A 1 105 ? 12.865 -8.127 3.498 1.00 94.38 105 ILE A CA 1
ATOM 821 C C . ILE A 1 105 ? 12.201 -7.534 4.743 1.00 94.38 105 ILE A C 1
ATOM 823 O O . ILE A 1 105 ? 10.969 -7.533 4.818 1.00 94.38 105 ILE A O 1
ATOM 827 N N . ILE A 1 106 ? 12.994 -7.040 5.696 1.00 92.56 106 ILE A N 1
ATOM 828 C CA . ILE A 1 106 ? 12.494 -6.413 6.925 1.00 92.56 106 ILE A CA 1
ATOM 829 C C . ILE A 1 106 ? 11.658 -5.179 6.577 1.00 92.56 106 ILE A C 1
ATOM 831 O O . ILE A 1 106 ? 10.540 -5.044 7.069 1.00 92.56 106 ILE A O 1
ATOM 835 N N . ASP A 1 107 ? 12.139 -4.320 5.685 1.00 92.12 107 ASP A N 1
ATOM 836 C CA . ASP A 1 107 ? 11.434 -3.109 5.271 1.00 92.12 107 ASP A CA 1
ATOM 837 C C . ASP A 1 107 ? 10.125 -3.414 4.527 1.00 92.12 107 ASP A C 1
ATOM 839 O O . ASP A 1 107 ? 9.107 -2.782 4.799 1.00 92.12 107 ASP A O 1
ATOM 843 N N . IL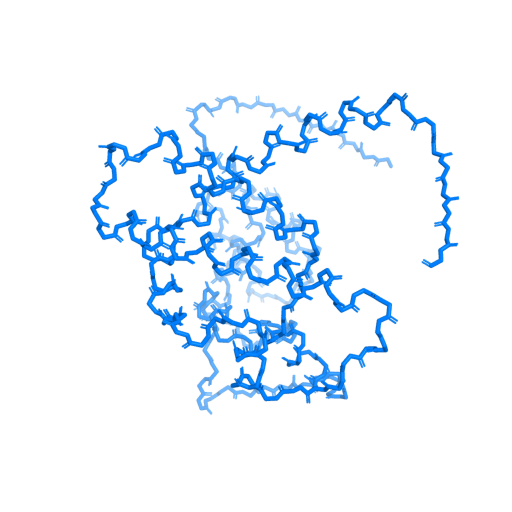E A 1 108 ? 10.100 -4.418 3.640 1.00 93.31 108 ILE A N 1
ATOM 844 C CA . ILE A 1 108 ? 8.884 -4.824 2.904 1.00 93.31 108 ILE A CA 1
ATOM 845 C C . ILE A 1 108 ? 7.792 -5.347 3.847 1.00 93.31 108 ILE A C 1
ATOM 847 O O . ILE A 1 108 ? 6.605 -5.159 3.579 1.00 93.31 108 ILE A O 1
ATOM 851 N N . HIS A 1 109 ? 8.179 -6.026 4.929 1.00 90.12 109 HIS A N 1
ATOM 852 C CA . HIS A 1 109 ? 7.249 -6.693 5.846 1.00 90.12 109 HIS A CA 1
ATOM 853 C C . HIS A 1 109 ? 7.073 -5.963 7.182 1.00 90.12 109 HIS A C 1
ATOM 855 O O . HIS A 1 109 ? 6.393 -6.475 8.073 1.00 90.12 109 HIS A O 1
ATOM 861 N N . SER A 1 110 ? 7.650 -4.771 7.331 1.00 91.62 110 SER A N 1
ATOM 862 C CA . SER A 1 110 ? 7.465 -3.918 8.501 1.00 91.62 110 SER A CA 1
ATOM 863 C C . SER A 1 110 ? 6.599 -2.708 8.166 1.00 91.62 110 SER A C 1
ATOM 865 O O . SER A 1 110 ? 6.477 -2.272 7.024 1.00 91.62 110 SER A O 1
ATOM 867 N N . ALA A 1 111 ? 5.950 -2.161 9.190 1.00 90.31 111 ALA A N 1
ATOM 868 C CA . ALA A 1 111 ? 5.179 -0.935 9.078 1.00 90.31 111 ALA A CA 1
ATOM 869 C C . ALA A 1 111 ? 5.518 -0.025 10.256 1.00 90.31 111 ALA A C 1
ATOM 871 O O . ALA A 1 111 ? 5.615 -0.476 11.397 1.00 90.31 111 ALA A O 1
ATOM 872 N N . LYS A 1 112 ? 5.677 1.269 9.974 1.00 89.50 112 LYS A N 1
ATOM 873 C CA . LYS A 1 112 ? 5.888 2.310 10.983 1.00 89.50 112 LYS A CA 1
ATOM 874 C C . LYS A 1 112 ? 4.626 3.152 11.077 1.00 89.50 112 LYS A C 1
ATOM 876 O O . LYS A 1 112 ? 4.090 3.591 10.062 1.00 89.50 112 LYS A O 1
ATOM 881 N N . MET A 1 113 ? 4.156 3.388 12.294 1.00 87.75 113 MET A N 1
ATOM 882 C CA . MET A 1 113 ? 2.960 4.183 12.538 1.00 87.75 113 MET A CA 1
ATOM 883 C C . MET A 1 113 ? 3.229 5.165 13.673 1.00 87.75 113 MET A C 1
ATOM 885 O O . MET A 1 113 ? 3.571 4.757 14.779 1.00 87.75 113 MET A O 1
ATOM 889 N N . SER A 1 114 ? 3.098 6.460 13.386 1.00 91.00 114 SER A N 1
ATOM 890 C CA . SER A 1 114 ? 3.266 7.514 14.386 1.00 91.00 114 SER A CA 1
ATOM 891 C C . SER A 1 114 ? 1.991 7.711 15.207 1.00 91.00 114 SER A C 1
ATOM 893 O O . SER A 1 114 ? 0.884 7.389 14.763 1.00 91.00 114 SER A O 1
ATOM 895 N N . TYR A 1 115 ? 2.148 8.305 16.392 1.00 91.19 115 TYR A N 1
ATOM 896 C CA . TYR A 1 115 ? 1.030 8.760 17.219 1.00 91.19 115 TYR A CA 1
ATOM 897 C C . TYR A 1 115 ? 0.072 9.668 16.431 1.00 91.19 115 TYR A C 1
ATOM 899 O O . TYR A 1 115 ? -1.138 9.445 16.413 1.00 91.19 115 TYR A O 1
ATOM 907 N N . GLU A 1 116 ? 0.622 10.648 15.710 1.00 91.50 116 GLU A N 1
ATOM 908 C CA . GLU A 1 116 ? -0.144 11.604 14.904 1.00 91.50 116 GLU A CA 1
ATOM 909 C C . GLU A 1 116 ? -0.963 10.920 13.802 1.00 91.50 116 GLU A C 1
ATOM 911 O O . GLU A 1 116 ? -2.133 11.260 13.597 1.00 91.50 116 GLU A O 1
ATOM 916 N N . ASN A 1 117 ? -0.387 9.912 13.135 1.00 92.19 117 ASN A N 1
ATOM 917 C CA . ASN A 1 117 ? -1.091 9.134 12.118 1.00 92.19 117 ASN A CA 1
ATOM 918 C C . ASN A 1 117 ? -2.279 8.387 12.736 1.00 92.19 117 ASN A C 1
ATOM 920 O O . ASN A 1 117 ? -3.377 8.421 12.182 1.00 92.19 117 ASN A O 1
ATOM 924 N N . MET A 1 118 ? -2.098 7.756 13.901 1.00 94.06 118 MET A N 1
ATOM 925 C CA . MET A 1 118 ? -3.187 7.048 14.585 1.00 94.06 118 MET A CA 1
ATOM 926 C C . MET A 1 118 ? -4.325 7.984 14.988 1.00 94.06 118 MET A C 1
ATOM 928 O O . MET A 1 118 ? -5.491 7.655 14.765 1.00 94.06 118 MET A O 1
ATOM 932 N N . VAL A 1 119 ? -3.997 9.150 15.553 1.00 94.88 119 VAL A N 1
ATOM 933 C CA . VAL A 1 119 ? -4.990 10.165 15.937 1.00 94.88 119 VAL A CA 1
ATOM 934 C C . VAL A 1 119 ? -5.765 10.640 14.712 1.00 94.88 119 VAL A C 1
ATOM 936 O O . VAL A 1 119 ? -6.994 10.619 14.725 1.00 94.88 119 VAL A O 1
ATOM 939 N N . THR A 1 120 ? -5.063 10.973 13.629 1.00 94.88 120 THR A N 1
ATOM 940 C CA . THR A 1 120 ? -5.678 11.438 12.377 1.00 94.88 120 THR A CA 1
ATOM 941 C C . THR A 1 120 ? -6.637 10.395 11.798 1.00 94.88 120 THR A C 1
ATOM 943 O O . THR A 1 120 ? -7.763 10.718 11.413 1.00 94.88 120 THR A O 1
ATOM 946 N N . VAL A 1 121 ? -6.236 9.120 11.779 1.00 95.56 121 VAL A N 1
ATOM 947 C CA . VAL A 1 121 ? -7.083 8.019 11.293 1.00 95.56 121 VAL A CA 1
ATOM 948 C C . VAL A 1 121 ? -8.290 7.794 12.208 1.00 95.56 121 VAL A C 1
ATOM 950 O O . VAL A 1 121 ? -9.391 7.535 11.711 1.00 95.56 121 VAL A O 1
ATOM 953 N N . LEU A 1 122 ? -8.128 7.907 13.530 1.00 96.94 122 LEU A N 1
ATOM 954 C CA . LEU A 1 122 ? -9.236 7.785 14.480 1.00 96.94 122 LEU A CA 1
ATOM 955 C C . LEU A 1 122 ? -10.270 8.895 14.274 1.00 96.94 122 LEU A C 1
ATOM 957 O O . LEU A 1 122 ? -11.460 8.596 14.180 1.00 96.94 122 LEU A O 1
ATOM 961 N N . GLU A 1 123 ? -9.828 10.145 14.162 1.00 95.62 123 GLU A N 1
ATOM 962 C CA . GLU A 1 123 ? -10.703 11.290 13.904 1.00 95.62 123 GLU A CA 1
ATOM 963 C C . GLU A 1 123 ? -11.441 11.133 12.568 1.00 95.62 123 GLU A C 1
ATOM 965 O O . GLU A 1 123 ? -12.667 11.221 12.536 1.00 95.62 123 GLU A O 1
ATOM 970 N N . ALA A 1 124 ? -10.736 10.794 11.482 1.00 96.19 124 ALA A N 1
ATOM 971 C CA . ALA A 1 124 ? -11.353 10.552 10.175 1.00 96.19 124 ALA A CA 1
ATOM 972 C C . ALA A 1 124 ? -12.391 9.416 10.223 1.00 96.19 124 ALA A C 1
ATOM 974 O O . ALA A 1 124 ? -13.476 9.516 9.641 1.00 96.19 124 ALA A O 1
ATOM 975 N N . THR A 1 125 ? -12.095 8.348 10.968 1.00 96.88 125 THR A N 1
ATOM 976 C CA . THR A 1 125 ? -13.024 7.231 11.193 1.00 96.88 125 THR A CA 1
ATOM 977 C C . THR A 1 125 ? -14.257 7.679 11.981 1.00 96.88 125 THR A C 1
ATOM 979 O O . THR A 1 125 ? -15.376 7.285 11.642 1.00 96.88 125 THR A O 1
ATOM 982 N N . MET A 1 126 ? -14.080 8.523 13.003 1.00 96.38 126 MET A N 1
ATOM 983 C CA . MET A 1 126 ? -15.171 9.107 13.789 1.00 96.38 126 MET A CA 1
ATOM 984 C C . MET A 1 126 ? -16.069 9.995 12.929 1.00 96.38 126 MET A C 1
ATOM 986 O O . MET A 1 126 ? -17.281 9.781 12.907 1.00 96.38 126 MET A O 1
ATOM 990 N N . THR A 1 127 ? -15.492 10.908 12.146 1.00 95.94 127 THR A N 1
ATOM 991 C CA . THR A 1 127 ? -16.247 11.781 11.238 1.00 95.94 127 THR A CA 1
ATOM 992 C C . THR A 1 127 ? -17.020 10.975 10.194 1.00 95.94 127 THR A C 1
ATOM 994 O O . THR A 1 127 ? -18.199 11.238 9.946 1.00 95.94 127 THR A O 1
ATOM 997 N N . TYR A 1 128 ? -16.399 9.946 9.608 1.00 95.94 128 TYR A N 1
ATOM 998 C CA . TYR A 1 128 ? -17.085 9.042 8.684 1.00 95.94 128 TYR A CA 1
ATOM 999 C C . TYR A 1 128 ? -18.256 8.319 9.368 1.00 95.94 128 TYR A C 1
ATOM 1001 O O . TYR A 1 128 ? -19.352 8.234 8.806 1.00 95.94 128 TYR A O 1
ATOM 1009 N N . HIS A 1 129 ? -18.042 7.801 10.582 1.00 95.69 129 HIS A N 1
ATOM 1010 C CA . HIS A 1 129 ? -19.083 7.130 11.356 1.00 95.69 129 HIS A CA 1
ATOM 1011 C C . HIS A 1 129 ? -20.258 8.072 11.634 1.00 95.69 129 HIS A C 1
ATOM 1013 O O . HIS A 1 129 ? -21.391 7.719 11.324 1.00 95.69 129 HIS A O 1
ATOM 1019 N N . GLU A 1 130 ? -20.013 9.273 12.155 1.00 95.12 130 GLU A N 1
ATOM 1020 C CA . GLU A 1 130 ? -21.057 10.260 12.463 1.00 95.12 130 GLU A CA 1
ATOM 1021 C C . GLU A 1 130 ? -21.877 10.636 11.228 1.00 95.12 130 GLU A C 1
ATOM 1023 O O . GLU A 1 130 ? -23.108 10.631 11.269 1.00 95.12 130 GLU A O 1
ATOM 1028 N N . LYS A 1 131 ? -21.207 10.876 10.098 1.00 95.12 131 LYS A N 1
ATOM 1029 C CA . LYS A 1 131 ? -21.860 11.285 8.852 1.00 95.12 131 LYS A CA 1
ATOM 1030 C C . LYS A 1 131 ? -22.739 10.192 8.242 1.00 95.12 131 LYS A C 1
ATOM 1032 O O . LYS A 1 131 ? -23.763 10.497 7.629 1.00 95.12 131 LYS A O 1
ATOM 1037 N N . TYR A 1 132 ? -22.343 8.925 8.369 1.00 95.75 132 TYR A N 1
ATOM 1038 C CA . TYR A 1 132 ? -22.973 7.829 7.628 1.00 95.75 132 TYR A CA 1
ATOM 1039 C C . TYR A 1 132 ? -23.631 6.756 8.493 1.00 95.75 132 TYR A C 1
ATOM 1041 O O . TYR A 1 132 ? -24.216 5.834 7.925 1.00 95.75 132 TYR A O 1
ATOM 1049 N N . ALA A 1 133 ? -23.607 6.859 9.827 1.00 94.00 133 ALA A N 1
ATOM 1050 C CA . ALA A 1 133 ? -24.055 5.790 10.722 1.00 94.00 133 ALA A CA 1
ATOM 1051 C C . ALA A 1 133 ? -25.447 5.239 10.374 1.00 94.00 133 ALA A C 1
ATOM 1053 O O . ALA A 1 133 ? -25.631 4.028 10.306 1.00 94.00 133 ALA A O 1
ATOM 1054 N N . GLN A 1 134 ? -26.400 6.122 10.068 1.00 95.50 134 GLN A N 1
ATOM 1055 C CA . GLN A 1 134 ? -27.789 5.755 9.756 1.00 95.50 134 GLN A CA 1
ATOM 1056 C C . GLN A 1 134 ? -27.962 5.036 8.408 1.00 95.50 134 GLN A C 1
ATOM 1058 O O . GLN A 1 134 ? -28.992 4.419 8.157 1.00 95.50 134 GLN A O 1
ATOM 1063 N N . ARG A 1 135 ? -26.968 5.116 7.517 1.00 94.94 135 ARG A N 1
ATOM 1064 C CA . ARG A 1 135 ? -27.001 4.516 6.172 1.00 94.94 135 ARG A CA 1
ATOM 1065 C C . ARG A 1 135 ? -26.224 3.203 6.094 1.00 94.94 135 ARG A C 1
ATOM 1067 O O . ARG A 1 135 ? -26.264 2.517 5.074 1.00 94.94 135 ARG A O 1
ATOM 1074 N N . LEU A 1 136 ? -25.470 2.863 7.139 1.00 94.06 136 LEU A N 1
ATOM 1075 C CA . LEU A 1 136 ? -24.593 1.700 7.159 1.00 94.06 136 LEU A CA 1
ATOM 1076 C C . LEU A 1 136 ? -25.323 0.473 7.702 1.00 94.06 136 LEU A C 1
ATOM 1078 O O . LEU A 1 136 ? -26.080 0.536 8.665 1.00 94.06 136 LEU A O 1
ATOM 1082 N N . ARG A 1 137 ? -25.026 -0.689 7.114 1.00 95.75 137 ARG A N 1
ATOM 1083 C CA . ARG A 1 137 ? -25.483 -1.978 7.650 1.00 95.75 137 ARG A CA 1
ATOM 1084 C C . ARG A 1 137 ? -24.898 -2.202 9.046 1.00 95.75 137 ARG A C 1
ATOM 1086 O O . ARG A 1 137 ? -23.734 -1.873 9.281 1.00 95.75 137 ARG A O 1
ATOM 1093 N N . SER A 1 138 ? -25.640 -2.880 9.921 1.00 96.00 138 SER A N 1
ATOM 1094 C CA . SER A 1 138 ? -25.214 -3.182 11.298 1.00 96.00 138 SER A CA 1
ATOM 1095 C C . SER A 1 138 ? -23.847 -3.869 11.370 1.00 96.00 138 SER A C 1
ATOM 1097 O O . SER A 1 138 ? -23.032 -3.537 12.225 1.00 96.00 138 SER A O 1
ATOM 1099 N N . LYS A 1 139 ? -23.549 -4.764 10.417 1.00 95.75 139 LYS A N 1
ATOM 1100 C CA . LYS A 1 139 ? -22.236 -5.418 10.295 1.00 95.75 139 LYS A CA 1
ATOM 1101 C C . LYS A 1 139 ? -21.097 -4.416 10.056 1.00 95.75 139 LYS A C 1
ATOM 1103 O O . LYS A 1 139 ? -20.047 -4.533 10.675 1.00 95.75 139 LYS A O 1
ATOM 1108 N N . ASN A 1 140 ? -21.306 -3.416 9.201 1.00 96.25 140 ASN A N 1
ATOM 1109 C CA . ASN A 1 140 ? -20.294 -2.396 8.916 1.00 96.25 140 ASN A CA 1
ATOM 1110 C C . ASN A 1 140 ? -20.107 -1.468 10.118 1.00 96.25 140 ASN A C 1
ATOM 1112 O O . ASN A 1 140 ? -18.977 -1.165 10.482 1.00 96.25 140 ASN A O 1
ATOM 1116 N N . LEU A 1 141 ? -21.205 -1.069 10.769 1.00 96.94 141 LEU A N 1
ATOM 1117 C CA . LEU A 1 141 ? -21.152 -0.283 12.005 1.00 96.94 141 LEU A CA 1
ATOM 1118 C C . LEU A 1 141 ? -20.366 -0.999 13.100 1.00 96.94 141 LEU A C 1
ATOM 1120 O O . LEU A 1 141 ? -19.543 -0.378 13.766 1.00 96.94 141 LEU A O 1
ATOM 1124 N N . TYR A 1 142 ? -20.598 -2.301 13.265 1.00 96.81 142 TYR A N 1
ATOM 1125 C CA . TYR A 1 142 ? -19.858 -3.117 14.217 1.00 96.81 142 TYR A CA 1
ATOM 1126 C C . TYR A 1 142 ? -18.348 -3.041 13.958 1.00 96.81 142 TYR A C 1
ATOM 1128 O O . TYR A 1 142 ? -17.605 -2.665 14.862 1.00 96.81 142 TYR A O 1
ATOM 1136 N N . TYR A 1 143 ? -17.889 -3.304 12.730 1.00 97.94 143 TYR A N 1
ATOM 1137 C CA . TYR A 1 143 ? -16.454 -3.273 12.422 1.00 97.94 143 TYR A CA 1
ATOM 1138 C C . TYR A 1 143 ? -15.836 -1.877 12.495 1.00 97.94 143 TYR A C 1
ATOM 1140 O O . TYR A 1 143 ? -14.712 -1.750 12.970 1.00 97.94 143 TYR A O 1
ATOM 1148 N N . ILE A 1 144 ? -16.564 -0.825 12.112 1.00 97.56 144 ILE A N 1
ATOM 1149 C CA . ILE A 1 144 ? -16.088 0.558 12.271 1.00 97.56 144 ILE A CA 1
ATOM 1150 C C . ILE A 1 144 ? -15.879 0.885 13.752 1.00 97.56 144 ILE A C 1
ATOM 1152 O O . ILE A 1 144 ? -14.838 1.420 14.121 1.00 97.56 144 ILE A O 1
ATOM 1156 N N . ARG A 1 145 ? -16.818 0.509 14.630 1.00 97.00 145 ARG A N 1
ATOM 1157 C CA . ARG A 1 145 ? -16.658 0.714 16.080 1.00 97.00 145 ARG A CA 1
ATOM 1158 C C . ARG A 1 145 ? -15.488 -0.086 16.644 1.00 97.00 145 ARG A C 1
ATOM 1160 O O . ARG A 1 145 ? -14.740 0.443 17.455 1.00 97.00 145 ARG A O 1
ATOM 1167 N N . GLN A 1 146 ? -15.317 -1.333 16.209 1.00 97.62 146 GLN A N 1
ATOM 1168 C CA . GLN A 1 146 ? -14.174 -2.161 16.602 1.00 97.62 146 GLN A CA 1
ATOM 1169 C C . GLN A 1 146 ? -12.844 -1.530 16.161 1.00 97.62 146 GLN A C 1
ATOM 1171 O O . GLN A 1 146 ? -11.919 -1.459 16.963 1.00 97.62 146 GLN A O 1
ATOM 1176 N N . LEU A 1 147 ? -12.765 -0.997 14.936 1.00 97.06 147 LEU A N 1
ATOM 1177 C CA . LEU A 1 147 ? -11.592 -0.271 14.446 1.00 97.06 147 LEU A CA 1
ATOM 1178 C C . LEU A 1 147 ? -11.294 0.970 15.298 1.00 97.06 147 LEU A C 1
ATOM 1180 O O . LEU A 1 147 ? -10.151 1.183 15.690 1.00 97.06 147 LEU A O 1
ATOM 1184 N N . MET A 1 148 ? -12.318 1.754 15.649 1.00 97.25 148 MET A N 1
ATOM 1185 C CA . MET A 1 148 ? -12.164 2.893 16.561 1.00 97.25 148 MET A CA 1
ATOM 1186 C C . MET A 1 148 ? -11.642 2.462 17.937 1.00 97.25 148 MET A C 1
ATOM 1188 O O . MET A 1 148 ? -10.809 3.154 18.514 1.00 97.25 148 MET A O 1
ATOM 1192 N N . THR A 1 149 ? -12.112 1.332 18.472 1.00 97.50 149 THR A N 1
ATOM 1193 C CA . THR A 1 149 ? -11.609 0.779 19.739 1.00 97.50 149 THR A CA 1
ATOM 1194 C C . THR A 1 149 ? -10.136 0.398 19.637 1.00 97.50 149 THR A C 1
ATOM 1196 O O . THR A 1 149 ? -9.359 0.811 20.493 1.00 97.50 149 THR A O 1
ATOM 1199 N N . VAL A 1 150 ? -9.735 -0.313 18.575 1.00 96.69 150 VAL A N 1
ATOM 1200 C CA . VAL A 1 150 ? -8.324 -0.659 18.331 1.00 96.69 150 VAL A CA 1
ATOM 1201 C C . VAL A 1 150 ? -7.467 0.603 18.268 1.00 96.69 150 VAL A C 1
ATOM 1203 O O . VAL A 1 150 ? -6.486 0.699 18.994 1.00 96.69 150 VAL A O 1
ATOM 1206 N N . LEU A 1 151 ? -7.858 1.601 17.472 1.00 96.25 151 LEU A N 1
ATOM 1207 C CA . LEU A 1 151 ? -7.103 2.851 17.340 1.00 96.25 151 LEU A CA 1
ATOM 1208 C C . LEU A 1 151 ? -6.949 3.579 18.680 1.00 96.25 151 LEU A C 1
ATOM 1210 O O . LEU A 1 151 ? -5.851 4.009 19.010 1.00 96.25 151 LEU A O 1
ATOM 1214 N N . ARG A 1 152 ? -8.011 3.672 19.490 1.00 96.94 152 ARG A N 1
ATOM 1215 C CA . ARG A 1 152 ? -7.931 4.282 20.830 1.00 96.94 152 ARG A CA 1
ATOM 1216 C C . ARG A 1 152 ? -6.969 3.543 21.749 1.00 96.94 152 ARG A C 1
ATOM 1218 O O . ARG A 1 152 ? -6.207 4.183 22.465 1.00 96.94 152 ARG A O 1
ATOM 1225 N N . HIS A 1 153 ? -7.014 2.217 21.736 1.00 95.88 153 HIS A N 1
ATOM 1226 C CA . HIS A 1 153 ? -6.115 1.398 22.536 1.00 95.88 153 HIS A CA 1
ATOM 1227 C C . HIS A 1 153 ? -4.658 1.544 22.092 1.00 95.88 153 HIS A C 1
ATOM 1229 O O . HIS A 1 153 ? -3.794 1.718 22.943 1.00 95.88 153 HIS A O 1
ATOM 1235 N N . LEU A 1 154 ? -4.390 1.568 20.784 1.00 93.94 154 LEU A N 1
ATOM 1236 C CA . LEU A 1 154 ? -3.046 1.795 20.250 1.00 93.94 154 LEU A CA 1
ATOM 1237 C C . LEU A 1 154 ? -2.517 3.198 20.580 1.00 93.94 154 LEU A C 1
ATOM 1239 O O . LEU A 1 154 ? -1.365 3.332 20.979 1.00 93.94 154 LEU A O 1
ATOM 1243 N N . ILE A 1 155 ? -3.362 4.230 20.492 1.00 95.00 155 ILE A N 1
ATOM 1244 C CA . ILE A 1 155 ? -3.020 5.602 20.899 1.00 95.00 155 ILE A CA 1
ATOM 1245 C C . ILE A 1 155 ? -2.671 5.638 22.390 1.00 95.00 155 ILE A C 1
ATOM 1247 O O . ILE A 1 155 ? -1.607 6.133 22.752 1.00 95.00 155 ILE A O 1
ATOM 1251 N N . ALA A 1 156 ? -3.524 5.074 23.249 1.00 94.00 156 ALA A N 1
ATOM 1252 C CA . ALA A 1 156 ? -3.288 5.038 24.691 1.00 94.00 156 ALA A CA 1
ATOM 1253 C C . ALA A 1 156 ? -2.018 4.253 25.053 1.00 94.00 156 ALA A C 1
ATOM 1255 O O . ALA A 1 156 ? -1.242 4.710 25.886 1.00 94.00 156 ALA A O 1
ATOM 1256 N N . PHE A 1 157 ? -1.791 3.112 24.396 1.00 91.19 157 PHE A N 1
ATOM 1257 C CA . PHE A 1 157 ? -0.576 2.317 24.543 1.00 91.19 157 PHE A CA 1
ATOM 1258 C C . PHE A 1 157 ? 0.658 3.136 24.150 1.00 91.19 157 PHE A C 1
ATOM 1260 O O . PHE A 1 157 ? 1.562 3.306 24.955 1.00 91.19 157 PHE A O 1
ATOM 1267 N N . SER A 1 158 ? 0.658 3.749 22.964 1.00 89.00 158 SER A N 1
ATOM 1268 C CA . SER A 1 158 ? 1.794 4.556 22.503 1.00 89.00 158 SER A CA 1
ATOM 1269 C C . SER A 1 158 ? 2.083 5.778 23.379 1.00 89.00 158 SER A C 1
ATOM 1271 O O . SER A 1 158 ? 3.243 6.138 23.534 1.00 89.00 158 SER A O 1
ATOM 1273 N N . ALA A 1 159 ? 1.058 6.397 23.976 1.00 88.94 159 ALA A N 1
ATOM 1274 C CA . ALA A 1 159 ? 1.229 7.513 24.904 1.00 88.94 159 ALA A CA 1
ATOM 1275 C C . ALA A 1 159 ? 1.834 7.073 26.247 1.00 88.94 159 ALA A C 1
ATOM 1277 O O . ALA A 1 159 ? 2.595 7.830 26.844 1.00 88.94 159 ALA A O 1
ATOM 1278 N N . ALA A 1 160 ? 1.504 5.866 26.716 1.00 86.69 160 ALA A N 1
ATOM 1279 C CA . ALA A 1 160 ? 2.060 5.306 27.946 1.00 86.69 160 ALA A CA 1
ATOM 1280 C C . ALA A 1 160 ? 3.546 4.937 27.804 1.00 86.69 160 ALA A C 1
ATOM 1282 O O . ALA A 1 160 ? 4.285 5.026 28.776 1.00 86.69 160 ALA A O 1
ATOM 1283 N N . GLU A 1 161 ? 3.986 4.589 26.594 1.00 79.88 161 GLU A N 1
ATOM 1284 C CA . GLU A 1 161 ? 5.378 4.226 26.301 1.00 79.88 161 GLU A CA 1
ATOM 1285 C C . GLU A 1 161 ? 6.297 5.443 26.051 1.00 79.88 161 GLU A C 1
ATOM 1287 O O . GLU A 1 161 ? 7.504 5.289 25.857 1.00 79.88 161 GLU A O 1
ATOM 1292 N N . VAL A 1 162 ? 5.771 6.676 26.067 1.00 74.94 162 VAL A N 1
ATOM 1293 C CA . VAL A 1 162 ? 6.590 7.886 25.877 1.00 74.94 162 VAL A CA 1
ATOM 1294 C C . VAL A 1 162 ? 7.561 8.051 27.049 1.00 74.94 162 VAL A C 1
ATOM 1296 O O . VAL A 1 162 ? 7.151 8.221 28.194 1.00 74.94 162 VAL A O 1
ATOM 1299 N N . GLY A 1 163 ? 8.864 8.047 26.754 1.00 68.38 163 GLY A N 1
ATOM 1300 C CA . GLY A 1 163 ? 9.929 8.183 27.755 1.00 68.38 163 GLY A CA 1
ATOM 1301 C C . GLY A 1 163 ? 10.440 6.855 28.321 1.00 68.38 163 GLY A C 1
ATOM 1302 O O . GLY A 1 163 ? 11.389 6.860 29.106 1.00 68.38 163 GLY A O 1
ATOM 1303 N N . HIS A 1 164 ? 9.869 5.726 27.897 1.00 67.81 164 HIS A N 1
ATOM 1304 C CA . HIS A 1 164 ? 10.450 4.412 28.141 1.00 67.81 164 HIS A CA 1
ATOM 1305 C C . HIS A 1 164 ? 11.555 4.114 27.112 1.00 67.81 164 HIS A C 1
ATOM 1307 O O . HIS A 1 164 ? 11.491 4.589 25.973 1.00 67.81 164 HIS A O 1
ATOM 1313 N N . PRO A 1 165 ? 12.607 3.360 27.489 1.00 70.69 165 PRO A N 1
ATOM 1314 C CA . PRO A 1 165 ? 13.582 2.877 26.519 1.00 70.69 165 PRO A CA 1
ATOM 1315 C C . PRO A 1 165 ? 12.859 2.076 25.434 1.00 70.69 165 PRO A C 1
ATOM 1317 O O . PRO A 1 165 ? 11.875 1.400 25.729 1.00 70.69 165 PRO A O 1
ATOM 1320 N N . ALA A 1 166 ? 13.347 2.158 24.192 1.00 69.25 166 ALA A N 1
ATOM 1321 C CA . ALA A 1 166 ? 12.763 1.427 23.071 1.00 69.25 166 ALA A CA 1
ATOM 1322 C C . ALA A 1 166 ? 12.517 -0.035 23.475 1.00 69.25 166 ALA A C 1
ATOM 1324 O O . ALA A 1 166 ? 13.460 -0.732 23.863 1.00 69.25 166 ALA A O 1
ATOM 1325 N N . MET A 1 167 ? 11.249 -0.466 23.441 1.00 65.50 167 MET A N 1
ATOM 1326 C CA . MET A 1 167 ? 10.895 -1.832 23.818 1.00 65.50 167 MET A CA 1
ATOM 1327 C C . MET A 1 167 ? 11.700 -2.816 22.969 1.00 65.50 167 MET A C 1
ATOM 1329 O O . MET A 1 167 ? 11.822 -2.658 21.750 1.00 65.50 167 MET A O 1
ATOM 1333 N N . ALA A 1 168 ? 12.231 -3.849 23.624 1.00 71.56 168 ALA A N 1
ATOM 1334 C CA . ALA A 1 168 ? 12.753 -5.013 22.927 1.00 71.56 168 ALA A CA 1
ATOM 1335 C C . ALA A 1 168 ? 11.644 -5.630 22.056 1.00 71.56 168 ALA A C 1
ATOM 1337 O O . ALA A 1 168 ? 10.460 -5.448 22.329 1.00 71.56 168 ALA A O 1
ATOM 1338 N N . ALA A 1 169 ? 12.016 -6.352 20.999 1.00 80.88 169 ALA A N 1
ATOM 1339 C CA . ALA A 1 169 ? 11.038 -7.039 20.162 1.00 80.88 169 ALA A CA 1
ATOM 1340 C C . ALA A 1 169 ? 10.175 -7.986 21.018 1.00 80.88 169 ALA A C 1
ATOM 1342 O O . ALA A 1 169 ? 10.703 -8.883 21.674 1.00 80.88 169 ALA A O 1
ATOM 1343 N N . GLU A 1 170 ? 8.857 -7.785 21.003 1.00 84.69 170 GLU A N 1
ATOM 1344 C CA . GLU A 1 170 ? 7.906 -8.589 21.774 1.00 84.69 170 GLU A CA 1
ATOM 1345 C C . GLU A 1 170 ? 7.102 -9.518 20.863 1.00 84.69 170 GLU A C 1
ATOM 1347 O O . GLU A 1 170 ? 6.871 -9.237 19.682 1.00 84.69 170 GLU A O 1
ATOM 1352 N N . ALA A 1 171 ? 6.630 -10.634 21.420 1.00 90.69 171 ALA A N 1
ATOM 1353 C CA . ALA A 1 171 ? 5.706 -11.504 20.710 1.00 90.69 171 ALA A CA 1
ATOM 1354 C C . ALA A 1 171 ? 4.380 -10.773 20.444 1.00 90.69 171 ALA A C 1
ATOM 1356 O O . ALA A 1 171 ? 3.853 -10.068 21.304 1.00 90.69 171 ALA A O 1
ATOM 1357 N N . VAL A 1 172 ? 3.777 -11.013 19.275 1.00 89.56 172 VAL A N 1
ATOM 1358 C CA . VAL A 1 172 ? 2.505 -10.380 18.878 1.00 89.56 172 VAL A CA 1
ATOM 1359 C C . VAL A 1 172 ? 1.401 -10.597 19.920 1.00 89.56 172 VAL A C 1
ATOM 1361 O O . VAL A 1 172 ? 0.611 -9.692 20.172 1.00 89.56 172 VAL A O 1
ATOM 1364 N N . SER A 1 173 ? 1.351 -11.771 20.552 1.00 90.88 173 SER A N 1
ATOM 1365 C CA . SER A 1 173 ? 0.377 -12.080 21.606 1.00 90.88 173 SER A CA 1
ATOM 1366 C C . SER A 1 173 ? 0.570 -11.233 22.865 1.00 90.88 173 SER A C 1
ATOM 1368 O O . SER A 1 173 ? -0.408 -10.821 23.484 1.00 90.88 173 SER A O 1
ATOM 1370 N N . GLU A 1 174 ? 1.819 -10.958 23.237 1.00 91.31 174 GLU A N 1
ATOM 1371 C CA . GLU A 1 174 ? 2.142 -10.128 24.397 1.00 91.31 174 GLU A CA 1
ATOM 1372 C C . GLU A 1 174 ? 1.784 -8.667 24.124 1.00 91.31 174 GLU A C 1
ATOM 1374 O O . GLU A 1 174 ? 1.087 -8.041 24.926 1.00 91.31 174 GLU A O 1
ATOM 1379 N N . PHE A 1 175 ? 2.138 -8.172 22.936 1.00 90.94 175 PHE A N 1
ATOM 1380 C CA . PHE A 1 175 ? 1.717 -6.858 22.463 1.00 90.94 175 PHE A CA 1
ATOM 1381 C C . PHE A 1 175 ? 0.188 -6.712 22.468 1.00 90.94 175 PHE A C 1
ATOM 1383 O O . PHE A 1 175 ? -0.335 -5.732 22.994 1.00 90.94 175 PHE A O 1
ATOM 1390 N N . GLN A 1 176 ? -0.551 -7.692 21.935 1.00 92.69 176 GLN A N 1
ATOM 1391 C CA . GLN A 1 176 ? -2.018 -7.658 21.902 1.00 92.69 176 GLN A CA 1
ATOM 1392 C C . GLN A 1 176 ? -2.636 -7.565 23.299 1.00 92.69 176 GLN A C 1
ATOM 1394 O O . GLN A 1 176 ? -3.604 -6.825 23.490 1.00 92.69 176 GLN A O 1
ATOM 1399 N N . PHE A 1 177 ? -2.075 -8.293 24.265 1.00 92.12 177 PHE A N 1
ATOM 1400 C CA . PHE A 1 177 ? -2.523 -8.260 25.652 1.00 92.12 177 PHE A CA 1
ATOM 1401 C C . PHE A 1 177 ? -2.224 -6.907 26.312 1.00 92.12 177 PHE A C 1
ATOM 1403 O O . PHE A 1 177 ? -3.131 -6.281 26.862 1.00 92.12 177 PHE A O 1
ATOM 1410 N N . LYS A 1 178 ? -0.987 -6.402 26.198 1.00 90.69 178 LYS A N 1
ATOM 1411 C CA . LYS A 1 178 ? -0.588 -5.095 26.754 1.00 90.69 178 LYS A CA 1
ATOM 1412 C C . LYS A 1 178 ? -1.388 -3.943 26.148 1.00 90.69 178 LYS A C 1
ATOM 1414 O O . LYS A 1 178 ? -1.886 -3.083 26.873 1.00 90.69 178 LYS A O 1
ATOM 1419 N N . ALA A 1 179 ? -1.590 -3.973 24.833 1.00 91.69 179 ALA A N 1
ATOM 1420 C CA . ALA A 1 179 ? -2.414 -3.010 24.115 1.00 91.69 179 ALA A CA 1
ATOM 1421 C C . ALA A 1 179 ? -3.924 -3.230 24.321 1.00 91.69 179 ALA A C 1
ATOM 1423 O O . ALA A 1 179 ? -4.710 -2.428 23.835 1.00 91.69 179 ALA A O 1
ATOM 1424 N N . LYS A 1 180 ? -4.370 -4.274 25.038 1.00 94.50 180 LYS A N 1
ATOM 1425 C CA . LYS A 1 180 ? -5.794 -4.568 25.305 1.00 94.50 180 LYS A CA 1
ATOM 1426 C C . LYS A 1 180 ? -6.638 -4.734 24.032 1.00 94.50 180 LYS A C 1
ATOM 1428 O O . LYS A 1 180 ? -7.777 -4.267 23.948 1.00 94.50 180 LYS A O 1
ATOM 1433 N N . ILE A 1 181 ? -6.070 -5.364 23.006 1.00 94.88 181 ILE A N 1
ATOM 1434 C CA . ILE A 1 181 ? -6.737 -5.663 21.723 1.00 94.88 181 ILE A CA 1
ATOM 1435 C C . ILE A 1 181 ? -6.882 -7.170 21.464 1.00 94.88 181 ILE A C 1
ATOM 1437 O O . ILE A 1 181 ? -7.380 -7.569 20.414 1.00 94.88 181 ILE A O 1
ATOM 1441 N N . ASP A 1 182 ? -6.498 -8.000 22.430 1.00 93.69 182 ASP A N 1
ATOM 1442 C CA . ASP A 1 182 ? -6.587 -9.465 22.439 1.00 93.69 182 ASP A CA 1
ATOM 1443 C C . ASP A 1 182 ? -8.006 -9.997 22.163 1.00 93.69 182 ASP A C 1
ATOM 1445 O O . ASP A 1 182 ? -8.185 -11.010 21.490 1.00 93.69 182 ASP A O 1
ATOM 1449 N N . ASN A 1 183 ? -9.035 -9.270 22.605 1.00 92.75 183 ASN A N 1
ATOM 1450 C CA . ASN A 1 183 ? -10.439 -9.657 22.420 1.00 92.75 183 ASN A CA 1
ATOM 1451 C C . ASN A 1 183 ? -11.023 -9.282 21.045 1.00 92.75 183 ASN A C 1
ATOM 1453 O O . ASN A 1 183 ? -12.201 -9.536 20.773 1.00 92.75 183 ASN A O 1
ATOM 1457 N N . ILE A 1 184 ? -10.230 -8.667 20.164 1.00 94.50 184 ILE A N 1
ATOM 1458 C CA . ILE A 1 184 ? -10.672 -8.201 18.849 1.00 94.50 184 ILE A CA 1
ATOM 1459 C C . ILE A 1 184 ? -10.049 -9.075 17.763 1.00 94.50 184 ILE A C 1
ATOM 1461 O O . ILE A 1 184 ? -8.834 -9.178 17.619 1.00 94.50 184 ILE A O 1
ATOM 1465 N N . ASN A 1 185 ? -10.892 -9.669 16.916 1.00 94.62 185 ASN A N 1
ATOM 1466 C CA . ASN A 1 185 ? -10.406 -10.442 15.777 1.00 94.62 185 ASN A CA 1
ATOM 1467 C C . ASN A 1 185 ? -9.908 -9.509 14.656 1.00 94.62 185 ASN A C 1
ATOM 1469 O O . ASN A 1 185 ? -10.677 -9.097 13.780 1.00 94.62 185 ASN A O 1
ATOM 1473 N N . VAL A 1 186 ? -8.608 -9.208 14.677 1.00 92.25 186 VAL A N 1
ATOM 1474 C CA . VAL A 1 186 ? -7.940 -8.334 13.699 1.00 92.25 186 VAL A CA 1
ATOM 1475 C C . VAL A 1 186 ? -8.056 -8.844 12.260 1.00 92.25 186 VAL A C 1
ATOM 1477 O O . VAL A 1 186 ? -8.225 -8.041 11.349 1.00 92.25 186 VAL A O 1
ATOM 1480 N N . PHE A 1 187 ? -8.100 -10.160 12.028 1.00 94.81 187 PHE A N 1
ATOM 1481 C CA . PHE A 1 187 ? -8.266 -10.721 10.679 1.00 94.81 187 PHE A CA 1
ATOM 1482 C C . PHE A 1 187 ? -9.632 -10.394 10.063 1.00 94.81 187 PHE A C 1
ATOM 1484 O O . PHE A 1 187 ? -9.738 -10.140 8.863 1.00 94.81 187 PHE A O 1
ATOM 1491 N N . LYS A 1 188 ? -10.698 -10.377 10.874 1.00 96.62 188 LYS A N 1
ATOM 1492 C CA . LYS A 1 188 ? -12.027 -9.942 10.416 1.00 96.62 188 LYS A CA 1
ATOM 1493 C C . LYS A 1 188 ? -12.057 -8.440 10.130 1.00 96.62 188 LYS A C 1
ATOM 1495 O O . LYS A 1 188 ? -12.748 -8.035 9.198 1.00 96.62 188 LYS A O 1
ATOM 1500 N N . LEU A 1 189 ? -11.317 -7.635 10.898 1.00 96.31 189 LEU A N 1
ATOM 1501 C CA . LEU A 1 189 ? -11.189 -6.197 10.645 1.00 96.31 189 LEU A CA 1
ATOM 1502 C C . LEU A 1 189 ? -10.434 -5.906 9.352 1.00 96.31 189 LEU A C 1
ATOM 1504 O O . LEU A 1 189 ? -10.936 -5.135 8.541 1.00 96.31 189 LEU A O 1
ATOM 1508 N N . LEU A 1 190 ? -9.291 -6.556 9.132 1.00 95.56 190 LEU A N 1
ATOM 1509 C CA . LEU A 1 190 ? -8.520 -6.424 7.893 1.00 95.56 190 LEU A CA 1
ATOM 1510 C C . LEU A 1 190 ? -9.381 -6.773 6.677 1.00 95.56 190 LEU A C 1
ATOM 1512 O O . LEU A 1 190 ? -9.514 -5.971 5.759 1.00 95.56 190 LEU A O 1
ATOM 1516 N N . ARG A 1 191 ? -10.100 -7.899 6.740 1.00 97.25 191 ARG A N 1
ATOM 1517 C CA . ARG A 1 191 ? -11.039 -8.293 5.683 1.00 97.25 191 ARG A CA 1
ATOM 1518 C C . ARG A 1 191 ? -12.124 -7.246 5.434 1.00 97.25 191 ARG A C 1
ATOM 1520 O O . ARG A 1 191 ? -12.421 -6.934 4.288 1.00 97.25 191 ARG A O 1
ATOM 1527 N N . PHE A 1 192 ? -12.708 -6.685 6.493 1.00 97.50 192 PHE A N 1
ATOM 1528 C CA . PHE A 1 192 ? -13.679 -5.600 6.363 1.00 97.50 192 PHE A CA 1
ATOM 1529 C C . PHE A 1 192 ? -13.072 -4.367 5.672 1.00 97.50 192 PHE A C 1
ATOM 1531 O O . PHE A 1 192 ? -13.717 -3.790 4.792 1.00 97.50 192 PHE A O 1
ATOM 1538 N N . ILE A 1 193 ? -11.853 -3.967 6.045 1.00 96.88 193 ILE A N 1
ATOM 1539 C CA . ILE A 1 193 ? -11.150 -2.825 5.446 1.00 96.88 193 ILE A CA 1
ATOM 1540 C C . ILE A 1 193 ? -10.934 -3.066 3.947 1.00 96.88 193 ILE A C 1
ATOM 1542 O O . ILE A 1 193 ? -11.265 -2.188 3.144 1.00 96.88 193 ILE A O 1
ATOM 1546 N N . ASP A 1 194 ? -10.480 -4.261 3.571 1.00 94.94 194 ASP A N 1
ATOM 1547 C CA . ASP A 1 194 ? -10.171 -4.631 2.187 1.00 94.94 194 ASP A CA 1
ATOM 1548 C C . ASP A 1 194 ? -11.412 -4.772 1.300 1.00 94.94 194 ASP A C 1
ATOM 1550 O O . ASP A 1 194 ? -11.444 -4.225 0.191 1.00 94.94 194 ASP A O 1
ATOM 1554 N N . GLU A 1 195 ? -12.440 -5.481 1.779 1.00 96.19 195 GLU A N 1
ATOM 1555 C CA . GLU A 1 195 ? -13.684 -5.736 1.039 1.00 96.19 195 GLU A CA 1
ATOM 1556 C C . GLU A 1 195 ? -14.490 -4.452 0.844 1.00 96.19 195 GLU A C 1
ATOM 1558 O O . GLU A 1 195 ? -15.085 -4.230 -0.210 1.00 96.19 195 GLU A O 1
ATOM 1563 N N . THR A 1 196 ? -14.521 -3.583 1.857 1.00 95.50 196 THR A N 1
ATOM 1564 C CA . THR A 1 196 ? -15.308 -2.346 1.793 1.00 95.50 196 THR A CA 1
ATOM 1565 C C . THR A 1 196 ? -14.516 -1.149 1.289 1.00 95.50 196 THR A C 1
ATOM 1567 O O . THR A 1 196 ? -15.106 -0.069 1.166 1.00 95.50 196 THR A O 1
ATOM 1570 N N . LYS A 1 197 ? -13.216 -1.319 1.014 1.00 95.88 197 LYS A N 1
ATOM 1571 C CA . LYS A 1 197 ? -12.276 -0.238 0.686 1.00 95.88 197 LYS A CA 1
ATOM 1572 C C . LYS A 1 197 ? -12.355 0.901 1.704 1.00 95.88 197 LYS A C 1
ATOM 1574 O O . LYS A 1 197 ? -12.401 2.075 1.347 1.00 95.88 197 LYS A O 1
ATOM 1579 N N . PHE A 1 198 ? -12.430 0.549 2.989 1.00 95.88 198 PHE A N 1
ATOM 1580 C CA . PHE A 1 198 ? -12.695 1.515 4.056 1.00 95.88 198 PHE A CA 1
ATOM 1581 C C . PHE A 1 198 ? -11.618 2.601 4.137 1.00 95.88 198 PHE A C 1
ATOM 1583 O O . PHE A 1 198 ? -11.960 3.770 4.278 1.00 95.88 198 PHE A O 1
ATOM 1590 N N . ALA A 1 199 ? -10.346 2.233 3.953 1.00 93.50 199 ALA A N 1
ATOM 1591 C CA . ALA A 1 199 ? -9.229 3.179 3.926 1.00 93.50 199 ALA A CA 1
ATOM 1592 C C . ALA A 1 199 ? -9.440 4.308 2.895 1.00 93.50 199 ALA A C 1
ATOM 1594 O O . ALA A 1 199 ? -9.307 5.481 3.225 1.00 93.50 199 ALA A O 1
ATOM 1595 N N . GLN A 1 200 ? -9.888 3.969 1.680 1.00 93.69 200 GLN A N 1
ATOM 1596 C CA . GLN A 1 200 ? -10.171 4.947 0.619 1.00 93.69 200 GLN A CA 1
ATOM 1597 C C . GLN A 1 200 ? -11.353 5.860 0.974 1.00 93.69 200 GLN A C 1
ATOM 1599 O O . GLN A 1 200 ? -11.383 7.031 0.609 1.00 93.69 200 GLN A O 1
ATOM 1604 N N . LYS A 1 201 ? -12.338 5.339 1.714 1.00 93.38 201 LYS A N 1
ATOM 1605 C CA . LYS A 1 201 ? -13.517 6.107 2.138 1.00 93.38 201 LYS A CA 1
ATOM 1606 C C . LYS A 1 201 ? -13.196 7.145 3.206 1.00 93.38 201 LYS A C 1
ATOM 1608 O O . LYS A 1 201 ? -13.843 8.189 3.227 1.00 93.38 201 LYS A O 1
ATOM 1613 N N . ILE A 1 202 ? -12.247 6.851 4.096 1.00 93.81 202 ILE A N 1
ATOM 1614 C CA . ILE A 1 202 ? -11.838 7.779 5.158 1.00 93.81 202 ILE A CA 1
ATOM 1615 C C . ILE A 1 202 ? -10.751 8.760 4.707 1.00 93.81 202 ILE A C 1
ATOM 1617 O O . ILE A 1 202 ? -10.631 9.820 5.310 1.00 93.81 202 ILE A O 1
ATOM 1621 N N . GLN A 1 203 ? -10.021 8.458 3.629 1.00 90.88 203 GLN A N 1
ATOM 1622 C CA . GLN A 1 203 ? -8.965 9.320 3.085 1.00 90.88 203 GLN A CA 1
ATOM 1623 C C . GLN A 1 203 ? -9.460 10.746 2.776 1.00 90.88 203 GLN A C 1
ATOM 1625 O O . GLN A 1 203 ? -8.829 11.727 3.148 1.00 90.88 203 GLN A O 1
ATOM 1630 N N . GLY A 1 204 ? -10.670 10.896 2.227 1.00 85.50 204 GLY A N 1
ATOM 1631 C CA . GLY A 1 204 ? -11.241 12.230 1.986 1.00 85.50 204 GLY A CA 1
ATOM 1632 C C . GLY A 1 204 ? -11.481 13.072 3.253 1.00 85.50 204 GLY A C 1
ATOM 1633 O O . GLY A 1 204 ? -11.683 14.277 3.155 1.00 85.50 204 GLY A O 1
ATOM 1634 N N . PHE A 1 205 ? -11.466 12.462 4.443 1.00 86.62 205 PHE A N 1
ATOM 1635 C CA . PHE A 1 205 ? -11.607 13.150 5.731 1.00 86.62 205 PHE A CA 1
ATOM 1636 C C . PHE A 1 205 ? -10.253 13.466 6.381 1.00 86.62 205 PHE A C 1
ATOM 1638 O O . PHE A 1 205 ? -10.183 14.337 7.248 1.00 86.62 205 PHE A O 1
ATOM 1645 N N . THR A 1 206 ? -9.173 12.797 5.965 1.00 78.75 206 THR A N 1
ATOM 1646 C CA . THR A 1 206 ? -7.809 13.135 6.398 1.00 78.75 206 THR A CA 1
ATOM 1647 C C . THR A 1 206 ? -7.287 14.363 5.655 1.00 78.75 206 THR A C 1
ATOM 1649 O O . THR A 1 206 ? -6.685 15.243 6.269 1.00 78.75 206 THR A O 1
ATOM 1652 N N . ASP A 1 207 ? -7.606 14.486 4.366 1.00 64.50 207 ASP A N 1
ATOM 1653 C CA . ASP A 1 207 ? -7.077 15.545 3.494 1.00 64.50 207 ASP A CA 1
ATOM 1654 C C . ASP A 1 207 ? -7.621 16.937 3.863 1.00 64.50 207 ASP A C 1
ATOM 1656 O O . ASP A 1 207 ? -6.868 17.913 3.887 1.00 64.50 207 ASP A O 1
ATOM 1660 N N . SER A 1 208 ? -8.882 17.023 4.314 1.00 56.03 208 SER A N 1
ATOM 1661 C CA . SER A 1 208 ? -9.475 18.276 4.815 1.00 56.03 208 SER A CA 1
ATOM 1662 C C . SER A 1 208 ? -8.724 18.891 6.008 1.00 56.03 208 SER A C 1
ATOM 1664 O O . SER A 1 208 ? -8.833 20.092 6.260 1.00 56.03 208 SER A O 1
ATOM 1666 N N . ARG A 1 209 ? -7.929 18.100 6.750 1.00 53.69 209 ARG A N 1
ATOM 1667 C CA . ARG A 1 209 ? -7.077 18.610 7.838 1.00 53.69 209 ARG A CA 1
ATOM 1668 C C . ARG A 1 209 ? -5.722 19.106 7.354 1.00 53.69 209 ARG A C 1
ATOM 1670 O O . ARG A 1 209 ? -5.237 20.069 7.935 1.00 53.69 209 ARG A O 1
ATOM 1677 N N . VAL A 1 210 ? -5.121 18.503 6.326 1.00 53.69 210 VAL A N 1
ATOM 1678 C CA . VAL A 1 210 ? -3.819 18.953 5.796 1.00 53.69 210 VAL A CA 1
ATOM 1679 C C . VAL A 1 210 ? -3.945 20.365 5.222 1.00 53.69 210 VAL A C 1
ATOM 1681 O O . VAL A 1 210 ? -3.111 21.221 5.513 1.00 53.69 210 VAL A O 1
ATOM 1684 N N . GLU A 1 211 ? -5.039 20.653 4.515 1.00 47.47 211 GLU A N 1
ATOM 1685 C CA . GLU A 1 211 ? -5.333 21.999 4.003 1.00 47.47 211 GLU A CA 1
ATOM 1686 C C . GLU A 1 211 ? -5.576 23.012 5.137 1.00 47.47 211 GLU A C 1
ATOM 1688 O O . GLU A 1 211 ? -5.044 24.123 5.112 1.00 47.47 211 GLU A O 1
ATOM 1693 N N . THR A 1 212 ? -6.299 22.611 6.189 1.00 48.12 212 THR A N 1
ATOM 1694 C CA . THR A 1 212 ? -6.603 23.481 7.342 1.00 48.12 212 THR A CA 1
ATOM 1695 C C . THR A 1 212 ? -5.376 23.713 8.244 1.00 48.12 212 THR A C 1
ATOM 1697 O O . THR A 1 212 ? -5.165 24.814 8.753 1.00 48.12 212 THR A O 1
ATOM 1700 N N . GLN A 1 213 ? -4.514 22.707 8.429 1.00 47.03 213 GLN A N 1
ATOM 1701 C CA . GLN A 1 213 ? -3.267 22.824 9.195 1.00 47.03 213 GLN A CA 1
ATOM 1702 C C . GLN A 1 213 ? -2.156 23.542 8.416 1.00 47.03 213 GLN A C 1
ATOM 1704 O O . GLN A 1 213 ? -1.354 24.241 9.035 1.00 47.03 213 GLN A O 1
ATOM 1709 N N . GLY A 1 214 ? -2.119 23.439 7.083 1.00 44.94 214 GLY A N 1
ATOM 1710 C CA . GLY A 1 214 ? -1.219 24.225 6.231 1.00 44.94 214 GLY A CA 1
ATOM 1711 C C . GLY A 1 214 ? -1.477 25.733 6.333 1.00 44.94 214 GLY A C 1
ATOM 1712 O O . GLY A 1 214 ? -0.533 26.518 6.389 1.00 44.94 214 GLY A O 1
ATOM 1713 N N . GLN A 1 215 ? -2.743 26.140 6.475 1.00 39.78 215 GLN A N 1
ATOM 1714 C CA . GLN A 1 215 ? -3.116 27.540 6.717 1.00 39.78 215 GLN A CA 1
ATOM 1715 C C . GLN A 1 215 ? -2.773 28.020 8.138 1.00 39.78 215 GLN A C 1
ATOM 1717 O O . GLN A 1 215 ? -2.416 29.181 8.320 1.00 39.78 215 GLN A O 1
ATOM 1722 N N . LEU A 1 216 ? -2.812 27.137 9.143 1.00 40.72 216 LEU A N 1
ATOM 1723 C CA . LEU A 1 216 ? -2.429 27.468 10.524 1.00 40.72 216 LEU A CA 1
ATOM 1724 C C . LEU A 1 216 ? -0.902 27.518 10.734 1.00 40.72 216 LEU A C 1
ATOM 1726 O O . LEU A 1 216 ? -0.429 28.324 11.536 1.00 40.72 216 LEU A O 1
ATOM 1730 N N . LYS A 1 217 ? -0.115 26.712 10.004 1.00 38.38 217 LYS A N 1
ATOM 1731 C CA . LYS A 1 217 ? 1.362 26.746 10.054 1.00 38.38 217 LYS A CA 1
ATOM 1732 C C . LYS A 1 217 ? 1.968 27.974 9.362 1.00 38.38 217 LYS A C 1
ATOM 1734 O O . LYS A 1 217 ? 3.037 28.410 9.765 1.00 38.38 217 LYS A O 1
ATOM 1739 N N . ALA A 1 218 ? 1.271 28.599 8.410 1.00 38.53 218 ALA A N 1
ATOM 1740 C CA . ALA A 1 218 ? 1.718 29.850 7.785 1.00 38.53 218 ALA A CA 1
ATOM 1741 C C . ALA A 1 218 ? 1.685 31.076 8.732 1.00 38.53 218 ALA A C 1
ATOM 1743 O O . ALA A 1 218 ? 2.218 32.128 8.390 1.00 38.53 218 ALA A O 1
ATOM 1744 N N . GLY A 1 219 ? 1.068 30.955 9.916 1.00 36.62 219 GLY A N 1
ATOM 1745 C CA . GLY A 1 219 ? 0.898 32.049 10.880 1.00 36.62 219 GLY A CA 1
ATOM 1746 C C . GLY A 1 219 ? 1.702 31.927 12.178 1.00 36.62 219 GLY A C 1
ATOM 1747 O O . GLY A 1 219 ? 1.513 32.752 13.071 1.00 36.62 219 GLY A O 1
ATOM 1748 N N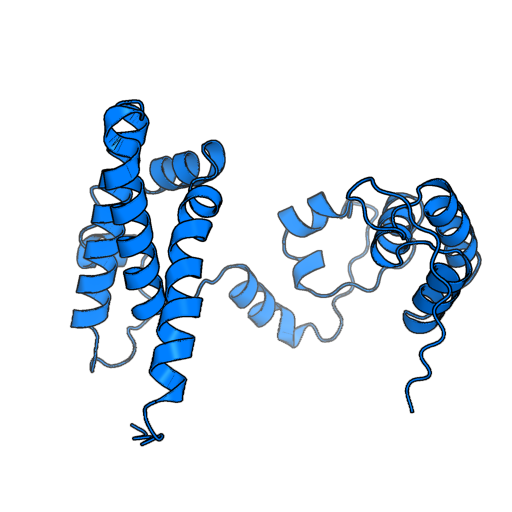 . ARG A 1 220 ? 2.571 30.918 12.335 1.00 32.91 220 ARG A N 1
ATOM 1749 C CA . ARG A 1 220 ? 3.342 30.726 13.573 1.00 32.91 220 ARG A CA 1
ATOM 1750 C C . ARG A 1 220 ? 4.807 30.469 13.245 1.00 32.91 220 ARG A C 1
ATOM 1752 O O . ARG A 1 220 ? 5.165 29.381 12.820 1.00 32.91 220 ARG A O 1
ATOM 1759 N N . SER A 1 221 ? 5.619 31.504 13.440 1.00 29.98 221 SER A N 1
ATOM 1760 C CA . SER A 1 221 ? 7.078 31.472 13.349 1.00 29.98 221 SER A CA 1
ATOM 1761 C C . SER A 1 221 ? 7.659 30.289 14.122 1.00 29.98 221 SER A C 1
ATOM 1763 O O . SER A 1 221 ? 7.348 30.110 15.304 1.00 29.98 221 SER A O 1
ATOM 1765 N N . ASP A 1 222 ? 8.497 29.521 13.432 1.00 28.69 222 ASP A N 1
ATOM 1766 C CA . ASP A 1 222 ? 9.205 28.349 13.924 1.00 28.69 222 ASP A CA 1
ATOM 1767 C C . ASP A 1 222 ? 9.944 28.622 15.239 1.00 28.69 222 ASP A C 1
ATOM 1769 O O . ASP A 1 222 ? 10.781 29.520 15.333 1.00 28.69 222 ASP A O 1
ATOM 1773 N N . ILE A 1 223 ? 9.681 27.789 16.245 1.00 27.88 223 ILE A N 1
ATOM 1774 C CA . ILE A 1 223 ? 10.624 27.535 17.333 1.00 27.88 223 ILE A CA 1
ATOM 1775 C C . ILE A 1 223 ? 10.782 26.020 17.395 1.00 27.88 223 ILE A C 1
ATOM 1777 O O . ILE A 1 223 ? 9.932 25.307 17.925 1.00 27.88 223 ILE A O 1
ATOM 1781 N N . TYR A 1 224 ? 11.868 25.538 16.794 1.00 28.06 224 TYR A N 1
ATOM 1782 C CA . TYR A 1 224 ? 12.373 24.192 17.015 1.00 28.06 224 TYR A CA 1
ATOM 1783 C C . TYR A 1 224 ? 12.840 24.072 18.468 1.00 28.06 224 TYR A C 1
ATOM 1785 O O . TYR A 1 224 ? 13.640 24.882 18.934 1.00 28.06 224 TYR A O 1
ATOM 1793 N N . SER A 1 225 ? 12.419 23.017 19.155 1.00 22.53 225 SER A N 1
ATOM 1794 C CA . SER A 1 225 ? 13.174 22.467 20.277 1.00 22.53 225 SER A CA 1
ATOM 1795 C C . SER A 1 225 ? 13.403 20.989 20.009 1.00 22.53 225 SER A C 1
ATOM 1797 O O . SER A 1 225 ? 12.479 20.181 20.059 1.00 22.53 225 SER A O 1
ATOM 1799 N N . VAL A 1 226 ? 14.653 20.696 19.671 1.00 24.61 226 VAL A N 1
ATOM 1800 C CA . VAL A 1 226 ? 15.275 19.376 19.694 1.00 24.61 226 VAL A CA 1
ATOM 1801 C C . VAL A 1 226 ? 15.253 18.861 21.132 1.00 24.61 226 VAL A C 1
ATOM 1803 O O . VAL A 1 226 ? 15.841 19.520 21.987 1.00 24.61 226 VAL A O 1
ATOM 1806 N N . VAL A 1 227 ? 14.621 17.706 21.363 1.00 28.98 227 VAL A N 1
ATOM 1807 C CA . VAL A 1 227 ? 15.085 16.620 22.250 1.00 28.98 227 VAL A CA 1
ATOM 1808 C C . VAL A 1 227 ? 14.596 15.308 21.652 1.00 28.98 227 VAL A C 1
ATOM 1810 O O . VAL A 1 227 ? 13.387 15.238 21.337 1.00 28.98 227 VAL A O 1
#

Radius of gyration: 24.25 Å; chains: 1; bounding box: 53×55×59 Å

Sequence (227 aa):
MWSTDGSSTTRSSGGCVYFAEDAIKHVRDEILTHVHDIEEVVSDARRSEACPYFVTRSAIQRTGQFLILPYNVVLHKPTRDSIGIDLNENCVVIFDEAHNVMDAIIDIHSAKMSYENMVTVLEATMTYHEKYAQRLRSKNLYYIRQLMTVLRHLIAFSAAEVGHPAMAAEAVSEFQFKAKIDNINVFKLLRFIDETKFAQKIQGFTDSRVETQGQLKAGRSDIYSVV

Foldseek 3Di:
DDDDDDDDDDDPDPDQQQPDPVLLVVLLVVCVVDPDDLVRLVVSSVVSSHDSVSSVLVNQQPDCPDDDDDLLCVPPPVNVVVSVHDCDPPDDDDDDPCVCNVVVVCVSPDDDDDLVNLVLLLVLLVVLCVVCVVPDDPVLNVLSVLSNVLSVLVNVLVVVCVPPDDDDDDDPCVVCVSSVNNPPDVVVSVVSCVVVVVVVVSVVVSVVVVVVVVVVVVPDDDDDDDD

Organism: NCBI:txid101924